Protein AF-A0A6J1VZH4-F1 (afdb_monomer_lite)

Structure (mmCIF, N/CA/C/O backbone):
data_AF-A0A6J1VZH4-F1
#
_entry.id   AF-A0A6J1VZH4-F1
#
loop_
_atom_site.group_PDB
_atom_site.id
_atom_site.type_symbol
_atom_site.label_atom_id
_atom_site.label_alt_id
_atom_site.label_comp_id
_atom_site.label_asym_id
_atom_site.label_entity_id
_atom_site.label_seq_id
_atom_site.pdbx_PDB_ins_code
_atom_site.Cartn_x
_atom_site.Cartn_y
_atom_site.Cartn_z
_atom_site.occupancy
_atom_site.B_iso_or_equiv
_atom_site.auth_seq_id
_atom_site.auth_comp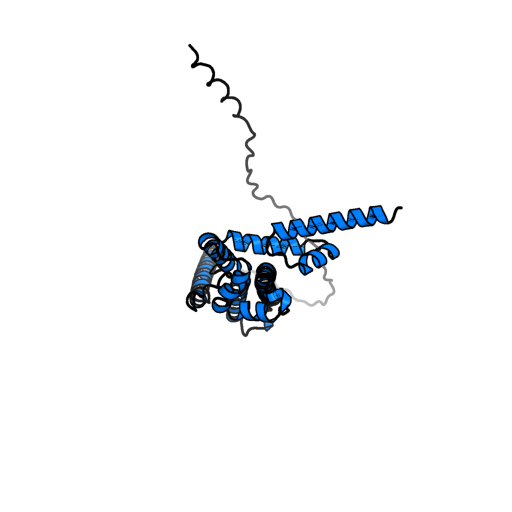_id
_atom_site.auth_asym_id
_atom_site.auth_atom_id
_atom_site.pdbx_PDB_model_num
ATOM 1 N N . MET A 1 1 ? 19.114 58.605 -20.875 1.00 49.22 1 MET A N 1
ATOM 2 C CA . MET A 1 1 ? 17.871 58.938 -20.136 1.00 49.22 1 MET A CA 1
ATOM 3 C C . MET A 1 1 ? 16.796 57.851 -20.282 1.00 49.22 1 MET A C 1
ATOM 5 O O . MET A 1 1 ? 15.852 58.060 -21.026 1.00 49.22 1 MET A O 1
ATOM 9 N N . ARG A 1 2 ? 16.890 56.701 -19.590 1.00 46.50 2 ARG A N 1
ATOM 10 C CA . ARG A 1 2 ? 15.768 55.730 -19.460 1.00 46.50 2 ARG A CA 1
ATOM 11 C C . ARG A 1 2 ? 15.840 54.922 -18.149 1.00 46.50 2 ARG A C 1
ATOM 13 O O . ARG A 1 2 ? 15.687 53.711 -18.142 1.00 46.50 2 ARG A O 1
ATOM 20 N N . LYS A 1 3 ? 16.070 55.601 -17.020 1.00 47.75 3 LYS A N 1
ATOM 21 C CA . LYS A 1 3 ? 15.868 55.050 -15.664 1.00 47.75 3 LYS A CA 1
ATOM 22 C C . LYS A 1 3 ? 14.833 55.902 -14.927 1.00 47.75 3 LYS A C 1
ATOM 24 O O . LYS A 1 3 ? 15.163 56.624 -14.001 1.00 47.75 3 LYS A O 1
ATOM 29 N N . ALA A 1 4 ? 13.592 55.896 -15.413 1.00 52.38 4 ALA A N 1
ATOM 30 C CA . ALA A 1 4 ? 12.495 56.652 -14.794 1.00 52.38 4 ALA A CA 1
ATOM 31 C C . ALA A 1 4 ? 11.102 56.049 -15.064 1.00 52.38 4 ALA A C 1
ATOM 33 O O . ALA A 1 4 ? 10.101 56.753 -14.993 1.00 52.38 4 ALA A O 1
ATOM 34 N N . LYS A 1 5 ? 11.015 54.748 -15.382 1.00 54.16 5 LYS A N 1
ATOM 35 C CA . LYS A 1 5 ? 9.734 54.090 -15.701 1.00 54.16 5 LYS A CA 1
ATOM 36 C C . LYS A 1 5 ? 9.470 52.813 -14.895 1.00 54.16 5 LYS A C 1
ATOM 38 O O . LYS A 1 5 ? 8.761 51.937 -15.355 1.00 54.16 5 LYS A O 1
ATOM 43 N N . LEU A 1 6 ? 10.030 52.728 -13.685 1.00 51.75 6 LEU A N 1
ATOM 44 C CA . LEU A 1 6 ? 9.841 51.588 -12.775 1.00 51.75 6 LEU A CA 1
ATOM 45 C C . LEU A 1 6 ? 9.565 52.029 -11.324 1.00 51.75 6 LEU A C 1
ATOM 47 O O . LEU A 1 6 ? 10.072 51.447 -10.370 1.00 51.75 6 LEU A O 1
ATOM 51 N N . ARG A 1 7 ? 8.817 53.127 -11.142 1.00 49.84 7 ARG A N 1
ATOM 52 C CA . ARG A 1 7 ? 8.497 53.660 -9.800 1.00 49.84 7 ARG A CA 1
ATOM 53 C C . ARG A 1 7 ? 7.072 54.200 -9.633 1.00 49.84 7 ARG A C 1
ATOM 55 O O . ARG A 1 7 ? 6.794 54.867 -8.637 1.00 49.84 7 ARG A O 1
ATOM 62 N N . LYS A 1 8 ? 6.170 53.918 -10.581 1.00 46.41 8 LYS A N 1
ATOM 63 C CA . LYS A 1 8 ? 4.766 54.364 -10.510 1.00 46.41 8 LYS A CA 1
ATOM 64 C C . LYS A 1 8 ? 3.725 53.243 -10.473 1.00 46.41 8 LYS A C 1
ATOM 66 O O . LYS A 1 8 ? 2.579 53.531 -10.185 1.00 46.41 8 LYS A O 1
ATOM 71 N N . GLU A 1 9 ? 4.137 51.988 -10.610 1.00 44.75 9 GLU A N 1
ATOM 72 C CA . GLU A 1 9 ? 3.253 50.816 -10.564 1.00 44.75 9 GLU A CA 1
ATOM 73 C C . GLU A 1 9 ? 3.607 49.939 -9.353 1.00 44.75 9 GLU A C 1
ATOM 75 O O . GLU A 1 9 ? 3.992 48.781 -9.446 1.00 44.75 9 GLU A O 1
ATOM 80 N N . LYS A 1 10 ? 3.637 50.568 -8.176 1.00 46.78 10 LYS A N 1
ATOM 81 C CA . LYS A 1 10 ? 3.827 49.878 -6.887 1.00 46.78 10 LYS A CA 1
ATOM 82 C C . LYS A 1 10 ? 3.097 50.606 -5.755 1.00 46.78 10 LYS A C 1
ATOM 84 O O . LYS A 1 10 ? 3.568 50.632 -4.619 1.00 46.78 10 LYS A O 1
ATOM 89 N N . ARG A 1 11 ? 1.992 51.285 -6.092 1.00 48.72 11 ARG A N 1
ATOM 90 C CA . ARG A 1 11 ? 1.228 52.126 -5.161 1.00 48.72 11 ARG A CA 1
ATOM 91 C C . ARG A 1 11 ? -0.289 51.910 -5.141 1.00 48.72 11 ARG A C 1
ATOM 93 O O . ARG A 1 11 ? -0.914 52.567 -4.326 1.00 48.72 11 ARG A O 1
ATOM 100 N N . ASP A 1 12 ? -0.819 50.926 -5.873 1.00 45.97 12 ASP A N 1
ATOM 101 C CA . ASP A 1 12 ? -2.269 50.642 -5.919 1.00 45.97 12 ASP A CA 1
ATOM 102 C C . ASP A 1 12 ? -2.671 49.243 -5.406 1.00 45.97 12 ASP A C 1
ATOM 104 O O . ASP A 1 12 ? -3.735 48.739 -5.735 1.00 45.97 12 ASP A O 1
ATOM 108 N N . LEU A 1 13 ? -1.863 48.604 -4.548 1.00 46.09 13 LEU A N 1
ATOM 109 C CA . LEU A 1 13 ? -2.293 47.404 -3.795 1.00 46.09 13 LEU A CA 1
ATOM 110 C C . LEU A 1 13 ? -2.362 47.635 -2.276 1.00 46.09 13 LEU A C 1
ATOM 112 O O . LEU A 1 13 ? -2.210 46.717 -1.475 1.00 46.09 13 LEU A O 1
ATOM 116 N N . ARG A 1 14 ? -2.610 48.880 -1.861 1.00 49.97 14 ARG A N 1
ATOM 117 C CA . ARG A 1 14 ? -2.995 49.207 -0.484 1.00 49.97 14 ARG A CA 1
ATOM 118 C C . ARG A 1 14 ? -4.468 49.598 -0.467 1.00 49.97 14 ARG A C 1
ATOM 120 O O . ARG A 1 14 ? -4.761 50.779 -0.558 1.00 49.97 14 ARG A O 1
ATOM 127 N N . GLN A 1 15 ? -5.346 48.597 -0.381 1.00 45.97 15 GLN A N 1
ATOM 128 C CA . GLN A 1 15 ? -6.651 48.627 0.307 1.00 45.97 15 GLN A CA 1
ATOM 129 C C . GLN A 1 15 ? -7.451 47.370 -0.071 1.00 45.97 15 GLN A C 1
ATOM 131 O O . GLN A 1 15 ? -8.163 47.335 -1.067 1.00 45.97 15 GLN A O 1
ATOM 136 N N . GLY A 1 16 ? -7.304 46.326 0.744 1.00 39.81 16 GLY A N 1
ATOM 137 C CA . GLY A 1 16 ? -8.271 45.234 0.873 1.00 39.81 16 GLY A CA 1
ATOM 138 C C . GLY A 1 16 ? -8.811 45.251 2.311 1.00 39.81 16 GLY A C 1
ATOM 139 O O . GLY A 1 16 ? -8.074 45.682 3.202 1.00 39.81 16 GLY A O 1
ATOM 140 N N . PRO A 1 17 ? -10.080 44.885 2.549 1.00 40.78 17 PRO A N 1
ATOM 141 C CA . PRO A 1 17 ? -10.780 45.198 3.794 1.00 40.78 17 PRO A CA 1
ATOM 142 C C . PRO A 1 17 ? -10.245 44.413 5.003 1.00 40.78 17 PRO A C 1
ATOM 144 O O . PRO A 1 17 ? -10.140 43.189 4.970 1.00 40.78 17 PRO A O 1
ATOM 147 N N . GLU A 1 18 ? -9.952 45.139 6.086 1.00 37.31 18 GLU A N 1
ATOM 148 C CA . GLU A 1 18 ? -9.760 44.597 7.436 1.00 37.31 18 GLU A CA 1
ATOM 149 C C . GLU A 1 18 ? -11.064 43.945 7.914 1.00 37.31 18 GLU A C 1
ATOM 151 O O . GLU A 1 18 ? -12.051 44.631 8.186 1.00 37.31 18 GLU A O 1
ATOM 156 N N . ILE A 1 19 ? -11.070 42.620 8.058 1.00 39.22 19 ILE A N 1
ATOM 157 C CA . ILE A 1 19 ? -12.114 41.921 8.810 1.00 39.22 19 ILE A CA 1
ATOM 158 C C . ILE A 1 19 ? -11.699 41.958 10.281 1.00 39.22 19 ILE A C 1
ATOM 160 O O . ILE A 1 19 ? -10.795 41.244 10.713 1.00 39.22 19 ILE A O 1
ATOM 164 N N . LYS A 1 20 ? -12.352 42.837 11.042 1.00 38.75 20 LYS A N 1
ATOM 165 C CA . LYS A 1 20 ? -12.256 42.895 12.501 1.00 38.75 20 LYS A CA 1
ATOM 166 C C . LYS A 1 20 ? -12.867 41.623 13.090 1.00 38.75 20 LYS A C 1
ATOM 168 O O . LYS A 1 20 ? -14.050 41.360 12.897 1.00 38.75 20 LYS A O 1
ATOM 173 N N . MET A 1 21 ? -12.070 40.854 13.827 1.00 34.59 21 MET A N 1
ATOM 174 C CA . MET A 1 21 ? -12.583 39.828 14.732 1.00 34.59 21 MET A CA 1
ATOM 175 C C . MET A 1 21 ? -13.191 40.515 15.959 1.00 34.59 21 MET A C 1
ATOM 177 O O . MET A 1 21 ? -12.482 40.898 16.887 1.00 34.59 21 MET A O 1
ATOM 181 N N . GLU A 1 22 ? -14.508 40.696 15.939 1.00 34.56 22 GLU A N 1
ATOM 182 C CA . GLU A 1 22 ? -15.301 41.033 17.120 1.00 34.56 22 GLU A CA 1
ATOM 183 C C . GLU A 1 22 ? -15.435 39.790 18.011 1.00 34.56 22 GLU A C 1
ATOM 185 O O . GLU A 1 22 ? -15.951 38.747 17.608 1.00 34.56 22 GLU A O 1
ATOM 190 N N . VAL A 1 23 ? -14.939 39.915 19.240 1.00 37.25 23 VAL A N 1
ATOM 191 C CA . VAL A 1 23 ? -15.098 38.938 20.316 1.00 37.25 23 VAL A CA 1
ATOM 192 C C . VAL A 1 23 ? -16.471 39.158 20.949 1.00 37.25 23 VAL A C 1
ATOM 194 O O . VAL A 1 23 ? -16.646 40.061 21.764 1.00 37.25 23 VAL A O 1
ATOM 197 N N . ALA A 1 24 ? -17.448 38.320 20.606 1.00 35.94 24 ALA A N 1
ATOM 198 C CA . ALA A 1 24 ? -18.745 38.313 21.276 1.00 35.94 24 ALA A CA 1
ATOM 199 C C . ALA A 1 24 ? -18.669 37.493 22.578 1.00 35.94 24 ALA A C 1
ATOM 201 O O . ALA A 1 24 ? -18.561 36.266 22.562 1.00 35.94 24 ALA A O 1
ATOM 202 N N . LYS A 1 25 ? -18.743 38.180 23.724 1.00 34.78 25 LYS A N 1
ATOM 203 C CA . LYS A 1 25 ? -18.949 37.582 25.051 1.00 34.78 25 LYS A CA 1
ATOM 204 C C . LYS A 1 25 ? -20.378 37.877 25.532 1.00 34.78 25 LYS A C 1
ATOM 206 O O . LYS A 1 25 ? -20.741 39.033 25.682 1.00 34.78 25 LYS A O 1
ATOM 211 N N . LYS A 1 26 ? -21.113 36.790 25.809 1.00 36.59 26 LYS A N 1
ATOM 212 C CA . LYS A 1 26 ? -22.281 36.596 26.700 1.00 36.59 26 LYS A CA 1
ATOM 213 C C . LYS A 1 26 ? -23.415 37.640 26.725 1.00 36.59 26 LYS A C 1
ATOM 215 O O . LYS A 1 26 ? -23.288 38.708 27.308 1.00 36.59 26 LYS A O 1
ATOM 220 N N . GLY A 1 27 ? -24.605 37.164 26.360 1.00 29.77 27 GLY A N 1
ATOM 221 C CA . GLY A 1 27 ? -25.887 37.600 26.919 1.00 29.77 27 GLY A CA 1
ATOM 222 C C . GLY A 1 27 ? -26.863 36.426 26.890 1.00 29.77 27 GLY A C 1
ATOM 223 O O . GLY A 1 27 ? -27.211 35.957 25.814 1.00 29.77 27 GLY A O 1
ATOM 224 N N . GLY A 1 28 ? -27.217 35.890 28.060 1.00 30.47 28 GLY A N 1
ATOM 225 C CA . GLY A 1 28 ? -28.193 34.809 28.176 1.00 30.47 28 GLY A CA 1
ATOM 226 C C . GLY A 1 28 ? -29.625 35.324 28.088 1.00 30.47 28 GLY A C 1
ATOM 227 O O . GLY A 1 28 ? -29.878 36.476 28.422 1.00 30.47 28 GLY A O 1
ATOM 228 N N . LEU A 1 29 ? -30.551 34.446 27.716 1.00 34.81 29 LEU A N 1
ATOM 229 C CA . LEU A 1 29 ? -31.931 34.471 28.184 1.00 34.81 29 LEU A CA 1
ATOM 230 C C . LEU A 1 29 ? -32.493 33.044 28.109 1.00 34.81 29 LEU A C 1
ATOM 232 O O . LEU A 1 29 ? -32.087 32.245 27.271 1.00 34.81 29 LEU A O 1
ATOM 236 N N . ARG A 1 30 ? -33.333 32.755 29.098 1.00 38.97 30 ARG A N 1
ATOM 237 C CA . ARG A 1 30 ? -33.939 31.479 29.488 1.00 38.97 30 ARG A CA 1
ATOM 238 C C . ARG A 1 30 ? -34.756 30.845 28.365 1.00 38.97 30 ARG A C 1
ATOM 240 O O . ARG A 1 30 ? -35.430 31.583 27.668 1.00 38.97 30 ARG A O 1
ATOM 247 N N . ASP A 1 31 ? -34.778 29.514 28.334 1.00 35.41 31 ASP A N 1
ATOM 248 C CA . ASP A 1 31 ? -35.986 28.725 28.073 1.00 35.41 31 ASP A CA 1
ATOM 249 C C . ASP A 1 31 ? -35.818 27.334 28.715 1.00 35.41 31 ASP A C 1
ATOM 251 O O . ASP A 1 31 ? -34.892 26.585 28.397 1.00 35.41 31 ASP A O 1
ATOM 255 N N . ASP A 1 32 ? -36.686 27.039 29.685 1.00 39.72 32 ASP A N 1
ATOM 256 C CA . ASP A 1 32 ? -36.843 25.736 30.339 1.00 39.72 32 ASP A CA 1
ATOM 257 C C . ASP A 1 32 ? -37.566 24.745 29.400 1.00 39.72 32 ASP A C 1
ATOM 259 O O . ASP A 1 32 ? -38.538 25.134 28.747 1.00 39.72 32 ASP A O 1
ATOM 263 N N . PRO A 1 33 ? -37.196 23.450 29.371 1.00 39.09 33 PRO A N 1
ATOM 264 C CA . PRO A 1 33 ? -38.053 22.384 28.860 1.00 39.09 33 PRO A CA 1
ATOM 265 C C . PRO A 1 33 ? -38.825 21.661 29.993 1.00 39.09 33 PRO A C 1
ATOM 267 O O . PRO A 1 33 ? -38.477 21.781 31.168 1.00 39.09 33 PRO A O 1
ATOM 270 N N . PRO A 1 34 ? -39.910 20.932 29.663 1.00 39.72 34 PRO A N 1
ATOM 271 C CA . PRO A 1 34 ? -41.066 20.785 30.543 1.00 39.72 34 PRO A CA 1
ATOM 272 C C . PRO A 1 34 ? -40.961 19.645 31.560 1.00 39.72 34 PRO A C 1
ATOM 274 O O . PRO A 1 34 ? -40.518 18.534 31.269 1.00 39.72 34 PRO A O 1
ATOM 277 N N . SER A 1 35 ? -41.500 19.931 32.743 1.00 31.89 35 SER A N 1
ATOM 278 C CA . SER A 1 35 ? -41.768 19.006 33.837 1.00 31.89 35 SER A CA 1
ATOM 279 C C . SER A 1 35 ? -42.891 18.024 33.481 1.00 31.89 35 SER A C 1
ATOM 281 O O . SER A 1 35 ? -44.020 18.428 33.205 1.00 31.89 35 SER A O 1
ATOM 283 N N . LEU A 1 36 ? -42.604 16.726 33.582 1.00 33.19 36 LEU A N 1
ATOM 284 C CA . LEU A 1 36 ? -43.598 15.673 33.773 1.00 33.19 36 LEU A CA 1
ATOM 285 C C . LEU A 1 36 ? -43.286 14.964 35.087 1.00 33.19 36 LEU A C 1
ATOM 287 O O . LEU A 1 36 ? -42.369 14.147 35.132 1.00 33.19 36 LEU A O 1
ATOM 291 N N . GLN A 1 37 ? -44.062 15.247 36.132 1.00 33.59 37 GLN A N 1
ATOM 292 C CA . GLN A 1 37 ? -44.560 14.215 37.040 1.00 33.59 37 GLN A CA 1
ATOM 293 C C . GLN A 1 37 ? -45.676 14.763 37.925 1.00 33.59 37 GLN A C 1
ATOM 295 O O . GLN A 1 37 ? -45.658 15.908 38.369 1.00 33.59 37 GLN A O 1
ATOM 300 N N . ALA A 1 38 ? -46.691 13.919 38.047 1.00 33.00 38 ALA A N 1
ATOM 301 C CA . ALA A 1 38 ? -48.014 14.201 38.547 1.00 33.00 38 ALA A CA 1
ATOM 302 C C . ALA A 1 38 ? -48.080 14.198 40.080 1.00 33.00 38 ALA A C 1
ATOM 304 O O . ALA A 1 38 ? -47.357 13.473 40.758 1.00 33.00 38 ALA A O 1
ATOM 305 N N . GLU A 1 39 ? -49.008 15.015 40.565 1.00 30.33 39 GLU A N 1
ATOM 306 C CA . GLU A 1 39 ? -49.609 15.021 41.898 1.00 30.33 39 GLU A CA 1
ATOM 307 C C . GLU A 1 39 ? -50.395 13.731 42.210 1.00 30.33 39 GLU A C 1
ATOM 309 O O . GLU A 1 39 ? -50.624 12.905 41.325 1.00 30.33 39 GLU A O 1
ATOM 314 N N . LEU A 1 40 ? -50.898 13.666 43.454 1.00 31.92 40 LEU A N 1
ATOM 315 C CA . LEU A 1 40 ? -51.636 12.594 44.151 1.00 31.92 40 LEU A CA 1
ATOM 316 C C . LEU A 1 40 ? -50.722 11.628 44.931 1.00 31.92 40 LEU A C 1
ATOM 318 O O . LEU A 1 40 ? -50.116 10.730 44.366 1.00 31.92 40 LEU A O 1
ATOM 322 N N . GLY A 1 41 ? -50.594 11.672 46.256 1.00 27.16 41 GLY A N 1
ATOM 323 C CA . GLY A 1 41 ? -51.268 12.447 47.292 1.00 27.16 41 GLY A CA 1
ATOM 324 C C . GLY A 1 41 ? -51.526 11.521 48.476 1.00 27.16 41 GLY A C 1
ATOM 325 O O . GLY A 1 41 ? -52.256 10.556 48.315 1.00 27.16 41 GLY A O 1
ATOM 326 N N . LEU A 1 42 ? -50.946 11.797 49.646 1.00 31.14 42 LEU A N 1
ATOM 327 C CA . LEU A 1 42 ? -51.349 11.228 50.937 1.00 31.14 42 LEU A CA 1
ATOM 328 C C . LEU A 1 42 ? -50.883 12.176 52.048 1.00 31.14 42 LEU A C 1
ATOM 330 O O . LEU A 1 42 ? -49.694 12.441 52.209 1.00 31.14 42 LEU A O 1
ATOM 334 N N . GLY A 1 43 ? -51.858 12.734 52.762 1.00 26.73 43 GLY A N 1
ATOM 335 C CA . GLY A 1 43 ? -51.653 13.691 53.839 1.00 26.73 43 GLY A CA 1
ATOM 336 C C . GLY A 1 43 ? -51.387 13.059 55.204 1.00 26.73 43 GLY A C 1
ATOM 337 O O . GLY A 1 43 ? -51.708 11.898 55.438 1.00 26.73 43 GLY A O 1
ATOM 338 N N . ALA A 1 44 ? -50.832 13.898 56.080 1.00 31.02 44 ALA A N 1
ATOM 339 C CA . ALA A 1 44 ? -50.844 13.921 57.553 1.00 31.02 44 ALA A CA 1
ATOM 340 C C . ALA A 1 44 ? -49.487 14.524 57.948 1.00 31.02 44 ALA A C 1
ATOM 342 O O . ALA A 1 44 ? -48.452 13.939 57.673 1.00 31.02 44 ALA A O 1
ATOM 343 N N . GLY A 1 45 ? -49.380 15.749 58.446 1.00 27.69 45 GLY A N 1
ATOM 344 C CA . GLY A 1 45 ? -49.992 16.256 59.665 1.00 27.69 45 GLY A CA 1
ATOM 345 C C . GLY A 1 45 ? -48.859 16.822 60.536 1.00 27.69 45 GLY A C 1
ATOM 346 O O . GLY A 1 45 ? -47.747 16.304 60.509 1.00 27.69 45 GLY A O 1
ATOM 347 N N . SER A 1 46 ? -49.171 17.869 61.300 1.00 33.41 46 SER A N 1
ATOM 348 C CA . SER A 1 46 ? -48.357 18.479 62.368 1.00 33.41 46 SER A CA 1
ATOM 349 C C . SER A 1 46 ? -47.301 19.527 61.981 1.00 33.41 46 SER A C 1
ATOM 351 O O . SER A 1 46 ? -46.160 19.245 61.636 1.00 33.41 46 SER A O 1
ATOM 353 N N . GLN A 1 47 ? -47.700 20.781 62.205 1.00 34.66 47 GLN A N 1
ATOM 354 C CA . GLN A 1 47 ? -46.850 21.837 62.768 1.00 34.66 47 GLN A CA 1
ATOM 355 C C . GLN A 1 47 ? -46.380 21.436 64.195 1.00 34.66 47 GLN A C 1
ATOM 357 O O . GLN A 1 47 ? -47.077 20.644 64.834 1.00 34.66 47 GLN A O 1
ATOM 362 N N . PRO A 1 48 ? -45.249 21.955 64.729 1.00 36.03 48 PRO A N 1
ATOM 363 C CA . PRO A 1 48 ? -45.203 23.355 65.156 1.00 36.03 48 PRO A CA 1
ATOM 364 C C . PRO A 1 48 ? -43.894 24.118 64.892 1.00 36.03 48 PRO A C 1
ATOM 366 O O . PRO A 1 48 ? -42.806 23.577 64.726 1.00 36.03 48 PRO A O 1
ATOM 369 N N . SER A 1 49 ? -44.086 25.435 64.890 1.00 35.78 49 SER A N 1
ATOM 370 C CA . SER A 1 49 ? -43.112 26.522 64.982 1.00 35.78 49 SER A CA 1
ATOM 371 C C . SER A 1 49 ? -42.048 26.321 66.067 1.00 35.78 49 SER A C 1
ATOM 373 O O . SER A 1 49 ? -42.386 25.903 67.170 1.00 35.78 49 SER A O 1
ATOM 375 N N . LEU A 1 50 ? -40.809 26.738 65.778 1.00 30.73 50 LEU A N 1
ATOM 376 C CA . LEU A 1 50 ? -39.845 27.287 66.741 1.00 30.73 50 LEU A CA 1
ATOM 377 C C . LEU A 1 50 ? -38.770 28.071 65.969 1.00 30.73 50 LEU A C 1
ATOM 379 O O . LEU A 1 50 ? -37.900 27.492 65.326 1.00 30.73 50 LEU A O 1
ATOM 383 N N . ALA A 1 51 ? -38.825 29.400 66.045 1.00 37.53 51 ALA A N 1
ATOM 384 C CA . ALA A 1 51 ? -37.633 30.230 65.900 1.00 37.53 51 ALA A CA 1
ATOM 385 C C . ALA A 1 51 ? -36.985 30.378 67.285 1.00 37.53 51 ALA A C 1
ATOM 387 O O . ALA A 1 51 ? -37.700 30.541 68.278 1.00 37.53 51 ALA A O 1
ATOM 388 N N . PRO A 1 52 ? -35.648 30.387 67.361 1.00 35.84 52 PRO A N 1
ATOM 389 C CA . PRO A 1 52 ? -35.002 31.494 68.055 1.00 35.84 52 PRO A CA 1
ATOM 390 C C . PRO A 1 52 ? -33.807 32.071 67.289 1.00 35.84 52 PRO A C 1
ATOM 392 O O . PRO A 1 52 ? -33.153 31.431 66.472 1.00 35.84 52 PRO A O 1
ATOM 395 N N . GLN A 1 53 ? -33.579 33.344 67.582 1.00 34.12 53 GLN A N 1
ATOM 396 C CA . GLN A 1 53 ? -32.613 34.245 66.980 1.00 34.12 53 GLN A CA 1
ATOM 397 C C . GLN A 1 53 ? -31.142 33.919 67.297 1.00 34.12 53 GLN A C 1
ATOM 399 O O . GLN A 1 53 ? -30.830 33.358 68.340 1.00 34.12 53 GLN A O 1
ATOM 404 N N . ALA A 1 54 ? -30.285 34.471 66.429 1.00 36.12 54 ALA A N 1
ATOM 405 C CA . ALA A 1 54 ? -28.981 35.092 66.693 1.00 36.12 54 ALA A CA 1
ATOM 406 C C . ALA A 1 54 ? -27.843 34.251 67.309 1.00 36.12 54 ALA A C 1
ATOM 408 O O . ALA A 1 54 ? -27.817 33.941 68.495 1.00 36.12 54 ALA A O 1
ATOM 409 N N . GLY A 1 55 ? -26.792 34.071 66.507 1.00 28.03 55 GLY A N 1
ATOM 410 C CA . GLY A 1 55 ? -25.439 33.745 66.950 1.00 28.03 55 GLY A CA 1
ATOM 411 C C . GLY A 1 55 ? -24.495 33.822 65.756 1.00 28.03 55 GLY A C 1
ATOM 412 O O . GLY A 1 55 ? -24.639 33.053 64.813 1.00 28.03 55 GLY A O 1
ATOM 413 N N . GLY A 1 56 ? -23.606 34.816 65.742 1.00 36.72 56 GLY A N 1
ATOM 414 C CA . GLY A 1 56 ? -22.662 35.024 64.649 1.00 36.72 56 GLY A CA 1
ATOM 415 C C . GLY A 1 56 ? -21.556 33.971 64.585 1.00 36.72 56 GLY A C 1
ATOM 416 O O . GLY A 1 56 ? -21.432 33.126 65.465 1.00 36.72 56 GLY A O 1
ATOM 417 N N . ILE A 1 57 ? -20.738 34.101 63.542 1.00 32.59 57 ILE A N 1
ATOM 418 C CA . ILE A 1 57 ? -19.265 34.038 63.486 1.00 32.59 57 ILE A CA 1
ATOM 419 C C . ILE A 1 57 ? -18.898 33.595 62.066 1.00 32.59 57 ILE A C 1
ATOM 421 O O . ILE A 1 57 ? -19.504 32.695 61.490 1.00 32.59 57 ILE A O 1
ATOM 425 N N . GLY A 1 58 ? -17.953 34.327 61.480 1.00 39.25 58 GLY A N 1
ATOM 426 C CA . GLY A 1 58 ? -17.559 34.220 60.088 1.00 39.25 58 GLY A CA 1
ATOM 427 C C . GLY A 1 58 ? -17.099 32.830 59.662 1.00 39.25 58 GLY A C 1
ATOM 428 O O . GLY A 1 58 ? -16.481 32.077 60.406 1.00 39.25 58 GLY A O 1
ATOM 429 N N . GLY A 1 59 ? -17.361 32.564 58.393 1.00 29.83 59 GLY A N 1
ATOM 430 C CA . GLY A 1 59 ? -16.799 31.474 57.622 1.00 29.83 59 GLY A CA 1
ATOM 431 C C . GLY A 1 59 ? -17.013 31.825 56.164 1.00 29.83 59 GLY A C 1
ATOM 432 O O . GLY A 1 59 ? -17.949 31.342 55.536 1.00 29.83 59 GLY A O 1
ATOM 433 N N . PHE A 1 60 ? -16.208 32.761 55.658 1.00 33.69 60 PHE A N 1
ATOM 434 C CA . PHE A 1 60 ? -16.060 32.970 54.225 1.00 33.69 60 PHE A CA 1
ATOM 435 C C . PHE A 1 60 ? -15.525 31.649 53.668 1.00 33.69 60 PHE A C 1
ATOM 437 O O . PHE A 1 60 ? -14.350 31.333 53.837 1.00 33.69 60 PHE A O 1
ATOM 444 N N . LEU A 1 61 ? -16.420 30.826 53.118 1.00 41.34 61 LEU A N 1
ATOM 445 C CA . LEU A 1 61 ? -16.050 29.651 52.342 1.00 41.34 61 LEU A CA 1
ATOM 446 C C . LEU A 1 61 ? -15.431 30.170 51.048 1.00 41.34 61 LEU A C 1
ATOM 448 O O . LEU A 1 61 ? -16.102 30.383 50.040 1.00 41.34 61 LEU A O 1
ATOM 452 N N . GLU A 1 62 ? -14.137 30.444 51.137 1.00 42.53 62 GLU A N 1
ATOM 453 C CA . GLU A 1 62 ? -13.254 30.627 50.006 1.00 42.53 62 GLU A CA 1
ATOM 454 C C . GLU A 1 62 ? -13.218 29.284 49.269 1.00 42.53 62 GLU A C 1
ATOM 456 O O . GLU A 1 62 ? -12.553 28.331 49.672 1.00 42.53 62 GLU A O 1
ATOM 461 N N . MET A 1 63 ? -14.051 29.172 48.234 1.00 40.53 63 MET A N 1
ATOM 462 C CA . MET A 1 63 ? -14.000 28.055 47.299 1.00 40.53 63 MET A CA 1
ATOM 463 C C . MET A 1 63 ? -12.623 28.064 46.628 1.00 40.53 63 MET A C 1
ATOM 465 O O . MET A 1 63 ? -12.263 29.098 46.054 1.00 40.53 63 MET A O 1
ATOM 469 N N . PRO A 1 64 ? -11.858 26.956 46.649 1.00 44.09 64 PRO A N 1
ATOM 470 C CA . PRO A 1 64 ? -10.594 26.898 45.941 1.00 44.09 64 PRO A CA 1
ATOM 471 C C . PRO A 1 64 ? -10.829 27.182 44.459 1.00 44.09 64 PRO A C 1
ATOM 473 O O . PRO A 1 64 ? -11.554 26.476 43.756 1.00 44.09 64 PRO A O 1
ATOM 476 N N . HIS A 1 65 ? -10.224 28.275 44.011 1.00 43.75 65 HIS A N 1
ATOM 477 C CA . HIS A 1 65 ? -10.063 28.643 42.619 1.00 43.75 65 HIS A CA 1
ATOM 478 C C . HIS A 1 65 ? -9.518 27.452 41.822 1.00 43.75 65 HIS A C 1
ATOM 480 O O . HIS A 1 65 ? -8.409 27.021 42.103 1.00 43.75 65 HIS A O 1
ATOM 486 N N . HIS A 1 66 ? -10.295 26.964 40.844 1.00 45.38 66 HIS A N 1
ATOM 487 C CA . HIS A 1 66 ? -9.965 26.502 39.475 1.00 45.38 66 HIS A CA 1
ATOM 488 C C . HIS A 1 66 ? -8.551 25.980 39.100 1.00 45.38 66 HIS A C 1
ATOM 490 O O . HIS A 1 66 ? -8.212 25.934 37.918 1.00 45.38 66 HIS A O 1
ATOM 496 N N . GLN A 1 67 ? -7.717 25.560 40.043 1.00 44.75 67 GLN A N 1
ATOM 497 C CA . GLN A 1 67 ? -6.316 25.208 39.806 1.00 44.75 67 GLN A CA 1
ATOM 498 C C . GLN A 1 67 ? -6.091 23.689 39.741 1.00 44.75 67 GLN A C 1
ATOM 500 O O . GLN A 1 67 ? -5.066 23.247 39.225 1.00 44.75 67 GLN A O 1
ATOM 505 N N . GLU A 1 68 ? -7.066 22.890 40.185 1.00 49.75 68 GLU A N 1
ATOM 506 C CA . GLU A 1 68 ? -6.998 21.422 40.157 1.00 49.75 68 GLU A CA 1
ATOM 507 C C . GLU A 1 68 ? -7.238 20.837 38.753 1.00 49.75 68 GLU A C 1
ATOM 509 O O . GLU A 1 68 ? -6.577 19.875 38.373 1.00 49.75 68 GLU A O 1
ATOM 514 N N . ASP A 1 69 ? -8.078 21.460 37.918 1.00 50.38 69 ASP A N 1
ATOM 515 C CA . ASP A 1 69 ? -8.335 20.961 36.554 1.00 50.38 69 ASP A CA 1
ATOM 516 C C . ASP A 1 69 ? -7.121 21.120 35.627 1.00 50.38 69 ASP A C 1
ATOM 518 O O . ASP A 1 69 ? -6.837 20.249 34.805 1.00 50.38 69 ASP A O 1
ATOM 522 N N . GLN A 1 70 ? -6.360 22.213 35.765 1.00 51.12 70 GLN A N 1
ATOM 523 C CA . GLN A 1 70 ? -5.147 22.411 34.965 1.00 51.12 70 GLN A CA 1
ATOM 524 C C . GLN A 1 70 ? -4.004 21.512 35.434 1.00 51.12 70 GLN A C 1
ATOM 526 O O . GLN A 1 70 ? -3.222 21.054 34.604 1.00 51.12 70 GLN A O 1
ATOM 531 N N . SER A 1 71 ? -3.890 21.240 36.739 1.00 57.59 71 SER A N 1
ATOM 532 C CA . SER A 1 71 ? -2.842 20.359 37.259 1.00 57.59 71 SER A CA 1
ATOM 533 C C . SER A 1 71 ? -3.098 18.902 36.880 1.00 57.59 71 SER A C 1
ATOM 535 O O . SER A 1 71 ? -2.163 18.237 36.444 1.00 57.59 71 SER A O 1
ATOM 537 N N . LEU A 1 72 ? -4.350 18.433 36.936 1.00 58.28 72 LEU A N 1
ATOM 538 C CA . LEU A 1 72 ? -4.739 17.101 36.469 1.00 58.28 72 LEU A CA 1
ATOM 539 C C . LEU A 1 72 ? -4.596 16.956 34.954 1.00 58.28 72 LEU A C 1
ATOM 541 O O . LEU A 1 72 ? -4.112 15.926 34.496 1.00 58.28 72 LEU A O 1
ATOM 545 N N . HIS A 1 73 ? -4.949 17.983 34.175 1.00 59.06 73 HIS A N 1
ATOM 546 C CA . HIS A 1 73 ? -4.767 17.960 32.724 1.00 59.06 73 HIS A CA 1
ATOM 547 C C . HIS A 1 73 ? -3.286 17.960 32.327 1.00 59.06 73 HIS A C 1
ATOM 549 O O . HIS A 1 73 ? -2.883 17.147 31.505 1.00 59.06 73 HIS A O 1
ATOM 555 N N . ASN A 1 74 ? -2.454 18.801 32.951 1.00 64.44 74 ASN A N 1
ATOM 556 C CA . ASN A 1 74 ? -1.012 18.830 32.685 1.00 64.44 74 ASN A CA 1
ATOM 557 C C . ASN A 1 74 ? -0.310 17.557 33.178 1.00 64.44 74 ASN A C 1
ATOM 559 O O . ASN A 1 74 ? 0.644 17.102 32.548 1.00 64.44 74 ASN A O 1
ATOM 563 N N . LEU A 1 75 ? -0.777 16.968 34.283 1.00 71.50 75 LEU A N 1
ATOM 564 C CA . LEU A 1 75 ? -0.281 15.692 34.793 1.00 71.50 75 LEU A CA 1
ATOM 565 C C . LEU A 1 75 ? -0.674 14.54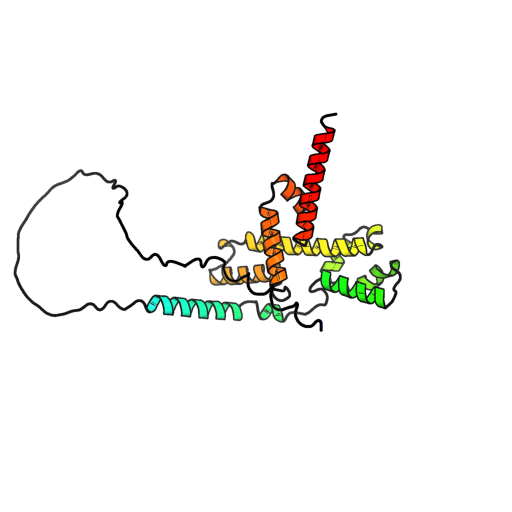1 33.867 1.00 71.50 75 LEU A C 1
ATOM 567 O O . LEU A 1 75 ? 0.175 13.718 33.549 1.00 71.50 75 LEU A O 1
ATOM 571 N N . TRP A 1 76 ? -1.923 14.512 33.399 1.00 62.31 76 TRP A N 1
ATOM 572 C CA . TRP A 1 76 ? -2.389 13.537 32.419 1.00 62.31 76 TRP A CA 1
ATOM 573 C C . TRP A 1 76 ? -1.655 13.688 31.088 1.00 62.31 76 TRP A C 1
ATOM 575 O O . TRP A 1 76 ? -1.195 12.691 30.554 1.00 62.31 76 TRP A O 1
ATOM 585 N N . GLU A 1 77 ? -1.463 14.910 30.589 1.00 62.31 77 GLU A N 1
ATOM 586 C CA . GLU A 1 77 ? -0.712 15.167 29.358 1.00 62.31 77 GLU A CA 1
ATOM 587 C C . GLU A 1 77 ? 0.749 14.730 29.521 1.00 62.31 77 GLU A C 1
ATOM 589 O O . GLU A 1 77 ? 1.291 14.051 28.659 1.00 62.31 77 GLU A O 1
ATOM 594 N N . THR A 1 78 ? 1.382 15.023 30.660 1.00 73.50 78 THR A N 1
ATOM 595 C CA . THR A 1 78 ? 2.759 14.582 30.935 1.00 73.50 78 THR A CA 1
ATOM 596 C C . THR A 1 78 ? 2.849 13.058 31.024 1.00 73.50 78 THR A C 1
ATOM 598 O O . THR A 1 78 ? 3.712 12.474 30.378 1.00 73.50 78 THR A O 1
ATOM 601 N N . GLN A 1 79 ? 1.931 12.406 31.743 1.00 66.06 79 GLN A N 1
ATOM 602 C CA . GLN A 1 79 ? 1.868 10.945 31.843 1.00 66.06 79 GLN A CA 1
ATOM 603 C C . GLN A 1 79 ? 1.537 10.287 30.503 1.00 66.06 79 GLN A C 1
ATOM 605 O O . GLN A 1 79 ? 2.054 9.219 30.208 1.00 66.06 79 GLN A O 1
ATOM 610 N N . PHE A 1 80 ? 0.702 10.912 29.677 1.00 63.66 80 PHE A N 1
ATOM 611 C CA . PHE A 1 80 ? 0.360 10.431 28.344 1.00 63.66 80 PHE A CA 1
ATOM 612 C C . PHE A 1 80 ? 1.546 10.564 27.384 1.00 63.66 80 PHE A C 1
ATOM 614 O O . PHE A 1 80 ? 1.822 9.646 26.619 1.00 63.66 80 PHE A O 1
ATOM 621 N N . GLN A 1 81 ? 2.294 11.666 27.456 1.00 63.41 81 GLN A N 1
ATOM 622 C CA . GLN A 1 81 ? 3.518 11.873 26.680 1.00 63.41 81 GLN A CA 1
ATOM 623 C C . GLN A 1 81 ? 4.659 10.955 27.138 1.00 63.41 81 GLN A C 1
ATOM 625 O O . GLN A 1 81 ? 5.427 10.477 26.309 1.00 63.41 81 GLN A O 1
ATOM 630 N N . GLU A 1 82 ? 4.792 10.707 28.440 1.00 66.62 82 GLU A N 1
ATOM 631 C CA . GLU A 1 82 ? 5.752 9.749 28.999 1.00 66.62 82 GLU A CA 1
ATOM 632 C C . GLU A 1 82 ? 5.370 8.316 28.622 1.00 66.62 82 GLU A C 1
ATOM 634 O O . GLU A 1 82 ? 6.204 7.576 28.117 1.00 66.62 82 GLU A O 1
ATOM 639 N N . PHE A 1 83 ? 4.082 7.977 28.708 1.00 61.62 83 PHE A N 1
ATOM 640 C CA . PHE A 1 83 ? 3.540 6.727 28.191 1.00 61.62 83 PHE A CA 1
ATOM 641 C C . PHE A 1 83 ? 3.854 6.556 26.700 1.00 61.62 83 PHE A C 1
ATOM 643 O O . PHE A 1 83 ? 4.412 5.534 26.332 1.00 61.62 83 PHE A O 1
ATOM 650 N N . LEU A 1 84 ? 3.599 7.561 25.850 1.00 62.09 84 LEU A N 1
ATOM 651 C CA . LEU A 1 84 ? 3.927 7.525 24.415 1.00 62.09 84 LEU A CA 1
ATOM 652 C C . LEU A 1 84 ? 5.419 7.294 24.132 1.00 62.09 84 LEU A C 1
ATOM 654 O O . LEU A 1 84 ? 5.746 6.709 23.101 1.00 62.09 84 LEU A O 1
ATOM 658 N N . LYS A 1 85 ? 6.308 7.755 25.018 1.00 61.97 85 LYS A N 1
ATOM 659 C CA . LYS A 1 85 ? 7.755 7.519 24.922 1.00 61.97 85 LYS A CA 1
ATOM 660 C C . LYS A 1 85 ? 8.129 6.105 25.375 1.00 61.97 85 LYS A C 1
ATOM 662 O O . LYS A 1 85 ? 8.915 5.453 24.698 1.00 61.97 85 LYS A O 1
ATOM 667 N N . ASP A 1 86 ? 7.515 5.611 26.449 1.00 55.78 86 ASP A N 1
ATOM 668 C CA . ASP A 1 86 ? 7.792 4.293 27.038 1.00 55.78 86 ASP A CA 1
ATOM 669 C C . ASP A 1 86 ? 7.135 3.118 26.285 1.00 55.78 86 ASP A C 1
ATOM 671 O O . ASP A 1 86 ? 7.613 1.978 26.344 1.00 55.78 86 ASP A O 1
ATOM 675 N N . THR A 1 87 ? 6.041 3.350 25.557 1.00 51.88 87 THR A N 1
ATOM 676 C CA . THR A 1 87 ? 5.340 2.308 24.797 1.00 51.88 87 THR A CA 1
ATOM 677 C C . THR A 1 87 ? 5.742 2.293 23.333 1.00 51.88 87 THR A C 1
ATOM 679 O O . THR A 1 87 ? 5.406 3.209 22.592 1.00 51.88 87 THR A O 1
ATOM 682 N N . VAL A 1 88 ? 6.345 1.173 22.916 1.00 52.41 88 VAL A N 1
ATOM 683 C CA . VAL A 1 88 ? 6.429 0.633 21.541 1.00 52.41 88 VAL A CA 1
ATOM 684 C C . VAL A 1 88 ? 7.192 1.484 20.514 1.00 52.41 88 VAL A C 1
ATOM 686 O O . VAL A 1 88 ? 7.975 0.913 19.765 1.00 52.41 88 VAL A O 1
ATOM 689 N N . PHE A 1 89 ? 7.063 2.810 20.510 1.00 53.91 89 PHE A N 1
ATOM 690 C CA . PHE A 1 89 ? 7.670 3.725 19.541 1.00 53.91 89 PHE A CA 1
ATOM 691 C C . PHE A 1 89 ? 9.205 3.670 19.542 1.00 53.91 89 PHE A C 1
ATOM 693 O O . PHE A 1 89 ? 9.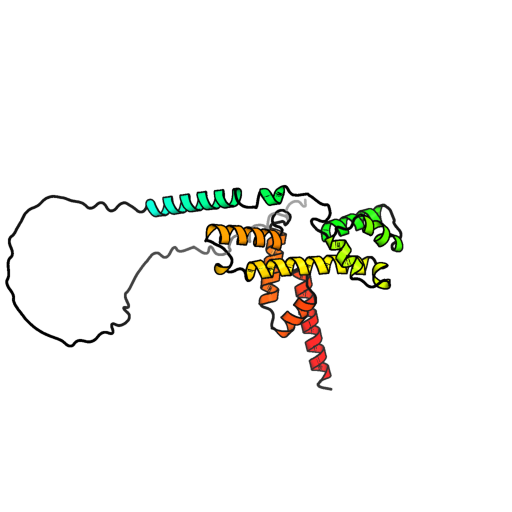824 3.727 18.485 1.00 53.91 89 PHE A O 1
ATOM 700 N N . GLU A 1 90 ? 9.825 3.496 20.715 1.00 49.69 90 GLU A N 1
ATOM 701 C CA . GLU A 1 90 ? 11.277 3.296 20.834 1.00 49.69 90 GLU A CA 1
ATOM 702 C C . GLU A 1 90 ? 11.705 1.832 20.639 1.00 49.69 90 GLU A C 1
ATOM 704 O O . GLU A 1 90 ? 12.770 1.574 20.083 1.00 49.69 90 GLU A O 1
ATOM 709 N N . LYS A 1 91 ? 10.883 0.851 21.041 1.00 52.44 91 LYS A N 1
ATOM 710 C CA . LYS A 1 91 ? 11.227 -0.580 20.902 1.00 52.44 91 LYS A CA 1
ATOM 711 C C . LYS A 1 91 ? 11.106 -1.088 19.465 1.00 52.44 91 LYS A C 1
ATOM 713 O O . LYS A 1 91 ? 11.930 -1.889 19.044 1.00 52.44 91 LYS A O 1
ATOM 718 N N . GLN A 1 92 ? 10.133 -0.597 18.698 1.00 51.50 92 GLN A N 1
ATOM 719 C CA . GLN A 1 92 ? 9.975 -0.919 17.276 1.00 51.50 92 GLN A CA 1
ATOM 720 C C . GLN A 1 92 ? 11.071 -0.265 16.409 1.00 51.50 92 GLN A C 1
ATOM 722 O O . GLN A 1 92 ? 11.284 -0.683 15.274 1.00 51.50 92 GLN A O 1
ATOM 727 N N . LEU A 1 93 ? 11.777 0.738 16.951 1.00 51.22 93 LEU A N 1
ATOM 728 C CA . LEU A 1 93 ? 12.860 1.471 16.292 1.00 51.22 93 LEU A CA 1
ATOM 729 C C . LEU A 1 93 ? 14.148 0.640 16.140 1.00 51.22 93 LEU A C 1
ATOM 731 O O . LEU A 1 93 ? 15.002 0.989 15.325 1.00 51.22 93 LEU A O 1
ATOM 735 N N . LEU A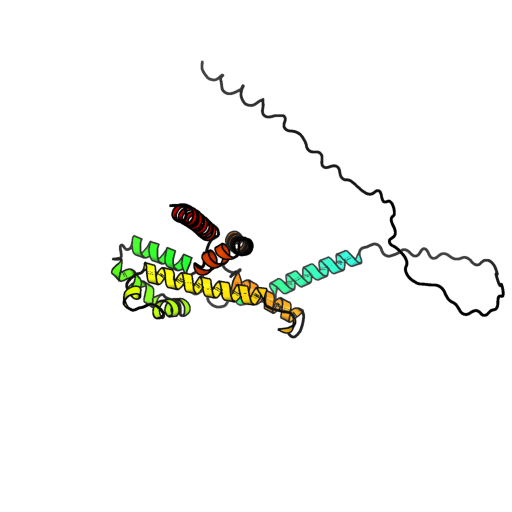 1 94 ? 14.315 -0.415 16.949 1.00 45.25 94 LEU A N 1
ATOM 736 C CA . LEU A 1 94 ? 15.594 -1.114 17.103 1.00 45.25 94 LEU A CA 1
ATOM 737 C C . LEU A 1 94 ? 15.667 -2.490 16.421 1.00 45.25 94 LEU A C 1
ATOM 739 O O . LEU A 1 94 ? 16.771 -3.003 16.251 1.00 45.25 94 LEU A O 1
ATOM 743 N N . ASP A 1 95 ? 14.538 -3.063 15.999 1.00 46.00 95 ASP A N 1
ATOM 744 C CA . ASP A 1 95 ? 14.516 -4.386 15.366 1.00 46.00 95 ASP A CA 1
ATOM 745 C C . ASP A 1 95 ? 14.679 -4.270 13.838 1.00 46.00 95 ASP A C 1
ATOM 747 O O . ASP A 1 95 ? 13.727 -4.087 13.079 1.00 46.00 95 ASP A O 1
ATOM 751 N N . ASP A 1 96 ? 15.946 -4.373 13.431 1.00 44.84 96 ASP A N 1
ATOM 752 C CA . ASP A 1 96 ? 16.479 -4.682 12.102 1.00 44.84 96 ASP A CA 1
ATOM 753 C C . ASP A 1 96 ? 16.006 -3.820 10.922 1.00 44.84 96 ASP A C 1
ATOM 755 O O . ASP A 1 96 ? 15.042 -4.116 10.204 1.00 44.84 96 ASP A O 1
ATOM 759 N N . LEU A 1 97 ? 16.824 -2.801 10.627 1.00 46.44 97 LEU A N 1
ATOM 760 C CA . LEU A 1 97 ? 16.761 -2.047 9.381 1.00 46.44 97 LEU A CA 1
ATOM 761 C C . LEU A 1 97 ? 17.116 -2.935 8.175 1.00 46.44 97 LEU A C 1
ATOM 763 O O . LEU A 1 97 ? 18.259 -2.980 7.718 1.00 46.44 97 LEU A O 1
ATOM 767 N N . THR A 1 98 ? 16.140 -3.669 7.646 1.00 56.38 98 THR A N 1
ATOM 768 C CA . THR A 1 98 ? 16.309 -4.464 6.421 1.00 56.38 98 THR A CA 1
ATOM 769 C C . THR A 1 98 ? 16.055 -3.592 5.190 1.00 56.38 98 THR A C 1
ATOM 771 O O . THR A 1 98 ? 15.052 -2.906 5.160 1.00 56.38 98 THR A O 1
ATOM 774 N N . PRO A 1 99 ? 16.851 -3.632 4.105 1.00 59.00 99 PRO A N 1
ATOM 775 C CA . PRO A 1 99 ? 16.671 -2.762 2.924 1.00 59.00 99 PRO A CA 1
ATOM 776 C C . PRO A 1 99 ? 15.270 -2.732 2.264 1.00 59.00 99 PRO A C 1
ATOM 778 O O . PRO A 1 99 ? 15.008 -1.867 1.433 1.00 59.00 99 PRO A O 1
ATOM 781 N N . TRP A 1 100 ? 14.371 -3.651 2.630 1.00 66.88 100 TRP A N 1
ATOM 782 C CA . TRP A 1 100 ? 12.973 -3.755 2.192 1.00 66.88 100 TRP A CA 1
ATOM 783 C C . TRP A 1 100 ? 11.961 -3.026 3.078 1.00 66.88 100 TRP A C 1
ATOM 785 O O . TRP A 1 100 ? 10.763 -3.298 3.007 1.00 66.88 100 TRP A O 1
ATOM 795 N N . GLU A 1 101 ? 12.420 -2.094 3.906 1.00 69.75 101 GLU A N 1
ATOM 796 C CA . GLU A 1 101 ? 11.554 -1.296 4.774 1.00 69.75 101 GLU A CA 1
ATOM 797 C C . GLU A 1 101 ? 10.467 -0.519 4.032 1.00 69.75 101 GLU A C 1
ATOM 799 O O . GLU A 1 101 ? 9.369 -0.336 4.558 1.00 69.75 101 GLU A O 1
ATOM 804 N N . ASP A 1 102 ? 10.798 -0.084 2.817 1.00 78.00 102 ASP A N 1
ATOM 805 C CA . ASP A 1 102 ? 9.896 0.475 1.823 1.00 78.00 102 ASP A CA 1
ATOM 806 C C . ASP A 1 102 ? 10.205 -0.200 0.473 1.00 78.00 102 ASP A C 1
ATOM 808 O O . ASP A 1 102 ? 11.156 0.191 -0.220 1.00 78.00 102 ASP A O 1
ATOM 812 N N . PRO A 1 103 ? 9.410 -1.212 0.074 1.00 85.38 103 PRO A N 1
ATOM 813 C CA . PRO A 1 103 ? 9.577 -1.899 -1.202 1.00 85.38 103 PRO A CA 1
ATOM 814 C C . PRO A 1 103 ? 9.626 -0.935 -2.393 1.00 85.38 103 PRO A C 1
ATOM 816 O O . PRO A 1 103 ? 10.364 -1.167 -3.349 1.00 85.38 103 PRO A O 1
ATOM 819 N N . ARG A 1 104 ? 8.888 0.182 -2.339 1.00 85.88 104 ARG A N 1
ATOM 820 C CA . ARG A 1 104 ? 8.838 1.171 -3.420 1.00 85.88 104 ARG A CA 1
ATOM 821 C C . ARG A 1 104 ? 10.150 1.937 -3.525 1.00 85.88 104 ARG A C 1
ATOM 823 O O . ARG A 1 104 ? 10.682 2.068 -4.630 1.00 85.88 104 ARG A O 1
ATOM 830 N N . ALA A 1 105 ? 10.687 2.417 -2.404 1.00 86.88 105 ALA A N 1
ATOM 831 C CA . ALA A 1 105 ? 11.976 3.106 -2.374 1.00 86.88 105 ALA A CA 1
ATOM 832 C C . ALA A 1 105 ? 13.135 2.176 -2.759 1.00 86.88 105 ALA A C 1
ATOM 834 O O . ALA A 1 105 ? 14.029 2.584 -3.513 1.00 86.88 105 ALA A O 1
ATOM 835 N N . PHE A 1 106 ? 13.098 0.920 -2.305 1.00 90.56 106 PHE A N 1
ATOM 836 C CA . PHE A 1 106 ? 14.078 -0.091 -2.686 1.00 90.56 106 PHE A CA 1
ATOM 837 C C . PHE A 1 106 ? 14.056 -0.344 -4.196 1.00 90.56 106 PHE A C 1
ATOM 839 O O . PHE A 1 106 ? 15.082 -0.192 -4.858 1.00 90.56 106 PHE A O 1
ATOM 846 N N . LEU A 1 107 ? 12.882 -0.645 -4.767 1.00 92.69 107 LEU A N 1
ATOM 847 C CA . LEU A 1 107 ? 12.719 -0.893 -6.202 1.00 92.69 107 LEU A CA 1
ATOM 848 C C . LEU A 1 107 ? 13.139 0.326 -7.038 1.00 92.69 107 LEU A C 1
ATOM 850 O O . LEU A 1 107 ? 13.830 0.177 -8.042 1.00 92.69 107 LEU A O 1
ATOM 854 N N . ALA A 1 108 ? 12.811 1.544 -6.599 1.00 92.56 108 ALA A N 1
ATOM 855 C CA . ALA A 1 108 ? 13.262 2.767 -7.263 1.00 92.56 108 ALA A CA 1
ATOM 856 C C . ALA A 1 108 ? 14.794 2.934 -7.221 1.00 92.56 108 ALA A C 1
ATOM 858 O O . ALA A 1 108 ? 15.399 3.424 -8.178 1.00 92.56 108 ALA A O 1
ATOM 859 N N . SER A 1 109 ? 15.442 2.531 -6.127 1.00 93.62 109 SER A N 1
ATOM 860 C CA . SER A 1 109 ? 16.904 2.561 -5.998 1.00 93.62 109 SER A CA 1
ATOM 861 C C . SER A 1 109 ? 17.566 1.481 -6.855 1.00 93.62 109 SER A C 1
ATOM 863 O O . SER A 1 109 ? 18.513 1.775 -7.585 1.00 93.62 109 SER A O 1
ATOM 865 N N . PHE A 1 110 ? 17.015 0.266 -6.850 1.00 94.50 110 PHE A N 1
ATOM 866 C CA . PHE A 1 110 ? 17.412 -0.828 -7.732 1.00 94.50 110 PHE A CA 1
ATOM 867 C C . PHE A 1 110 ? 17.348 -0.406 -9.207 1.00 94.50 110 PHE A C 1
ATOM 869 O O . PHE A 1 110 ? 18.311 -0.590 -9.948 1.00 94.50 110 PHE A O 1
ATOM 876 N N . GLU A 1 111 ? 16.260 0.247 -9.622 1.00 95.75 111 GLU A N 1
ATOM 877 C CA . GLU A 1 111 ? 16.073 0.763 -10.983 1.00 95.75 111 GLU A CA 1
ATOM 878 C C . GLU A 1 111 ? 17.154 1.770 -11.379 1.00 95.75 111 GLU A C 1
ATOM 880 O O . GLU A 1 111 ? 17.709 1.686 -12.477 1.00 95.75 111 GLU A O 1
ATOM 885 N N . LYS A 1 112 ? 17.495 2.702 -10.480 1.00 95.88 112 LYS A N 1
ATOM 886 C CA . LYS A 1 112 ? 18.573 3.676 -10.707 1.00 95.88 112 LYS A CA 1
ATOM 887 C C . LYS A 1 112 ? 19.919 2.981 -10.907 1.00 95.88 112 LYS A C 1
ATOM 889 O O . LYS A 1 112 ? 20.643 3.335 -11.837 1.00 95.88 112 LYS A O 1
ATOM 894 N N . VAL A 1 113 ? 20.238 1.982 -10.080 1.00 96.06 113 VAL A N 1
ATOM 895 C CA . VAL A 1 113 ? 21.479 1.197 -10.196 1.00 96.06 113 VAL A CA 1
ATOM 896 C C . VAL A 1 113 ? 21.503 0.411 -11.504 1.00 96.06 113 VAL A C 1
ATOM 898 O O . VAL A 1 113 ? 22.477 0.491 -12.249 1.00 96.06 113 VAL A O 1
ATOM 901 N N . ALA A 1 114 ? 20.416 -0.284 -11.836 1.00 95.62 114 ALA A N 1
ATOM 902 C CA . ALA A 1 114 ? 20.316 -1.076 -13.054 1.00 95.62 114 ALA A CA 1
ATOM 903 C C . ALA A 1 114 ? 20.499 -0.226 -14.321 1.00 95.62 114 ALA A C 1
ATOM 905 O O . ALA A 1 114 ? 21.173 -0.644 -15.266 1.00 95.62 114 ALA A O 1
ATOM 906 N N . VAL A 1 115 ? 19.948 0.993 -14.326 1.00 96.38 115 VAL A N 1
ATOM 907 C CA . VAL A 1 115 ? 20.143 1.969 -15.406 1.00 96.38 115 VAL A CA 1
ATOM 908 C C . VAL A 1 115 ? 21.586 2.472 -15.449 1.00 96.38 115 VAL A C 1
ATOM 910 O O . VAL A 1 115 ? 22.193 2.460 -16.521 1.00 96.38 115 VAL A O 1
ATOM 913 N N . ALA A 1 116 ? 22.159 2.875 -14.312 1.00 97.19 116 ALA A N 1
ATOM 914 C CA . ALA A 1 116 ? 23.534 3.374 -14.239 1.00 97.19 116 ALA A CA 1
ATOM 915 C C . ALA A 1 116 ? 24.555 2.324 -14.711 1.00 97.19 116 ALA A C 1
ATOM 917 O O . ALA A 1 116 ? 25.480 2.639 -15.460 1.00 97.19 116 ALA A O 1
ATOM 918 N N . CYS A 1 117 ? 24.340 1.062 -14.340 1.00 95.88 117 CYS A N 1
ATOM 919 C CA . CYS A 1 117 ? 25.163 -0.074 -14.743 1.00 95.88 117 CYS A CA 1
ATOM 920 C C . CYS A 1 117 ? 24.789 -0.663 -16.115 1.00 95.88 117 CYS A C 1
ATOM 922 O O . CYS A 1 117 ? 25.421 -1.625 -16.549 1.00 95.88 117 CYS A O 1
ATOM 924 N N . ARG A 1 118 ? 23.784 -0.102 -16.803 1.00 95.25 118 ARG A N 1
ATOM 925 C CA . ARG A 1 118 ? 23.321 -0.522 -18.138 1.00 95.25 118 ARG A CA 1
ATOM 926 C C . ARG A 1 118 ? 22.954 -2.008 -18.233 1.00 95.25 118 ARG A C 1
ATOM 928 O O . ARG A 1 118 ? 23.258 -2.664 -19.228 1.00 95.25 118 ARG A O 1
ATOM 935 N N . TRP A 1 119 ? 22.295 -2.549 -17.212 1.00 96.12 119 TRP A N 1
ATOM 936 C CA . TRP A 1 119 ? 21.886 -3.953 -17.217 1.00 96.12 119 TRP A CA 1
ATOM 937 C C . TRP A 1 119 ? 20.815 -4.233 -18.284 1.00 96.12 119 TRP A C 1
ATOM 939 O O . TRP A 1 119 ? 19.837 -3.478 -18.374 1.00 96.12 119 TRP A O 1
ATOM 949 N N . PRO A 1 120 ? 20.928 -5.336 -19.049 1.00 94.75 120 PRO A N 1
ATOM 950 C CA . PRO A 1 120 ? 19.868 -5.783 -19.948 1.00 94.75 120 PRO A CA 1
ATOM 951 C C . PRO A 1 120 ? 18.569 -6.058 -19.184 1.00 94.75 120 PRO A C 1
ATOM 953 O O . PRO A 1 120 ? 18.601 -6.701 -18.141 1.00 94.75 120 PRO A O 1
ATOM 956 N N . ARG A 1 121 ? 17.411 -5.637 -19.714 1.00 91.50 121 ARG A N 1
ATOM 957 C CA . ARG A 1 121 ? 16.107 -5.749 -19.018 1.00 91.50 121 ARG A CA 1
ATOM 958 C C . ARG A 1 121 ? 15.756 -7.170 -18.571 1.00 91.50 121 ARG A C 1
ATOM 960 O O . ARG A 1 121 ? 15.255 -7.348 -17.470 1.00 91.50 121 ARG A O 1
ATOM 967 N N . LYS A 1 122 ? 16.106 -8.170 -19.380 1.00 90.75 122 LYS A N 1
ATOM 968 C CA . LYS A 1 122 ? 15.933 -9.599 -19.071 1.00 90.75 122 LYS A CA 1
ATOM 969 C C . LYS A 1 122 ? 16.701 -10.080 -17.828 1.00 90.75 122 LYS A C 1
ATOM 971 O O . LYS A 1 122 ? 16.363 -11.109 -17.267 1.00 90.75 122 LYS A O 1
ATOM 976 N N . GLU A 1 123 ? 17.736 -9.357 -17.399 1.00 93.44 123 GLU A N 1
ATOM 977 C CA . GLU A 1 123 ? 18.527 -9.694 -16.204 1.00 93.44 123 GLU A CA 1
ATOM 978 C C . GLU A 1 123 ? 18.023 -8.992 -14.941 1.00 93.44 123 GLU A C 1
ATOM 980 O O . GLU A 1 123 ? 18.559 -9.203 -13.857 1.00 93.44 123 GLU A O 1
ATOM 985 N N . TRP A 1 124 ? 17.028 -8.109 -15.050 1.00 95.50 124 TRP A N 1
ATOM 986 C CA . TRP A 1 124 ? 16.602 -7.314 -13.903 1.00 95.50 124 TRP A CA 1
ATOM 987 C C . TRP A 1 124 ? 15.975 -8.193 -12.826 1.00 95.50 124 TRP A C 1
ATOM 989 O O . TRP A 1 124 ? 16.338 -8.063 -11.663 1.00 95.50 124 TRP A O 1
ATOM 999 N N . VAL A 1 125 ? 15.110 -9.140 -13.197 1.00 94.69 125 VAL A N 1
ATOM 1000 C CA . VAL A 1 125 ? 14.518 -10.055 -12.213 1.00 94.69 125 VAL A CA 1
ATOM 1001 C C . VAL A 1 125 ? 15.585 -10.934 -11.568 1.00 94.69 125 VAL A C 1
ATOM 1003 O O . VAL A 1 125 ? 15.648 -11.007 -10.347 1.00 94.69 125 VAL A O 1
ATOM 1006 N N . THR A 1 126 ? 16.470 -11.554 -12.352 1.00 93.62 126 THR A N 1
ATOM 1007 C CA . THR A 1 126 ? 17.496 -12.463 -11.809 1.00 93.62 126 THR A CA 1
ATOM 1008 C C . THR A 1 126 ? 18.457 -11.764 -10.851 1.00 93.62 126 THR A C 1
ATOM 1010 O O . THR A 1 126 ? 18.936 -12.386 -9.908 1.00 93.62 126 THR A O 1
ATOM 1013 N N . ARG A 1 127 ? 18.703 -10.463 -11.051 1.00 94.12 127 ARG A N 1
ATOM 1014 C CA . ARG A 1 127 ? 19.492 -9.627 -10.134 1.00 94.12 127 ARG A CA 1
ATOM 1015 C C . ARG A 1 127 ? 18.689 -9.094 -8.947 1.00 94.12 127 ARG A C 1
ATOM 1017 O O . ARG A 1 127 ? 19.290 -8.806 -7.917 1.00 94.12 127 ARG A O 1
ATOM 1024 N N . LEU A 1 128 ? 17.370 -8.954 -9.076 1.00 93.31 128 LEU A N 1
ATOM 1025 C CA . LEU A 1 128 ? 16.481 -8.564 -7.981 1.00 93.31 128 LEU A CA 1
ATOM 1026 C C . LEU A 1 128 ? 16.272 -9.715 -6.986 1.00 93.31 128 LEU A C 1
ATOM 1028 O O . LEU A 1 128 ? 16.239 -9.465 -5.787 1.00 93.31 128 LEU A O 1
ATOM 1032 N N . LEU A 1 129 ? 16.152 -10.957 -7.474 1.00 90.75 129 LEU A N 1
ATOM 1033 C CA . LEU A 1 129 ? 15.779 -12.133 -6.675 1.00 90.75 129 LEU A CA 1
ATOM 1034 C C . LEU A 1 129 ? 16.588 -12.316 -5.382 1.00 90.75 129 LEU A C 1
ATOM 1036 O O . LEU A 1 129 ? 15.959 -12.419 -4.332 1.00 90.75 129 LEU A O 1
ATOM 1040 N N . PRO A 1 130 ? 17.937 -12.296 -5.394 1.00 90.94 130 PRO A N 1
ATOM 1041 C CA . PRO A 1 130 ? 18.720 -12.505 -4.175 1.00 90.94 130 PRO A CA 1
ATOM 1042 C C . PRO A 1 130 ? 18.560 -11.376 -3.159 1.00 90.94 130 PRO A C 1
ATOM 1044 O O . PRO A 1 130 ? 18.954 -11.524 -2.007 1.00 90.94 130 PRO A O 1
ATOM 1047 N N . ALA A 1 131 ? 18.051 -10.228 -3.605 1.00 88.19 131 ALA A N 1
ATOM 1048 C CA . ALA A 1 131 ? 17.833 -9.094 -2.744 1.00 88.19 131 ALA A CA 1
ATOM 1049 C C . ALA A 1 131 ? 16.447 -9.110 -2.106 1.00 88.19 131 ALA A C 1
ATOM 1051 O O . ALA A 1 131 ? 16.313 -8.393 -1.132 1.00 88.19 131 ALA A O 1
ATOM 1052 N N . LEU A 1 132 ? 15.451 -9.856 -2.614 1.00 87.06 132 LEU A N 1
ATOM 1053 C CA . LEU A 1 132 ? 14.063 -9.827 -2.124 1.00 87.06 132 LEU A CA 1
ATOM 1054 C C . LEU A 1 132 ? 13.964 -10.158 -0.625 1.00 87.06 132 LEU A C 1
ATOM 1056 O O . LEU A 1 132 ? 14.623 -11.069 -0.135 1.00 87.06 132 LEU A O 1
ATOM 1060 N N . SER A 1 133 ? 13.095 -9.447 0.098 1.00 86.38 133 SER A N 1
ATOM 1061 C CA . SER A 1 133 ? 12.677 -9.878 1.436 1.00 86.38 133 SER A CA 1
ATOM 1062 C C . SER A 1 133 ? 11.785 -11.115 1.357 1.00 86.38 133 SER A C 1
ATOM 1064 O O . SER A 1 133 ? 11.164 -11.369 0.326 1.00 86.38 133 SER A O 1
ATOM 1066 N N . GLU A 1 134 ? 11.634 -11.831 2.473 1.00 83.88 134 GLU A N 1
ATOM 1067 C CA . GLU A 1 134 ? 10.741 -12.997 2.565 1.00 83.88 134 GLU A CA 1
ATOM 1068 C C . GLU A 1 134 ? 9.308 -12.667 2.092 1.00 83.88 134 GLU A C 1
ATOM 1070 O O . GLU A 1 134 ? 8.640 -13.459 1.422 1.00 83.88 134 GLU A O 1
ATOM 1075 N N . GLU A 1 135 ? 8.828 -11.458 2.396 1.00 83.56 135 GLU A N 1
ATOM 1076 C CA . GLU A 1 135 ? 7.496 -11.015 1.990 1.00 83.56 135 GLU A CA 1
ATOM 1077 C C . GLU A 1 135 ? 7.443 -10.623 0.499 1.00 83.56 135 GLU A C 1
ATOM 1079 O O . GLU A 1 135 ? 6.459 -10.900 -0.190 1.00 83.56 135 GLU A O 1
ATOM 1084 N N . ALA A 1 136 ? 8.507 -10.054 -0.064 1.00 86.25 136 ALA A N 1
ATOM 1085 C CA . ALA A 1 136 ? 8.565 -9.789 -1.500 1.00 86.25 136 ALA A CA 1
ATOM 1086 C C . ALA A 1 136 ? 8.728 -11.088 -2.321 1.00 86.25 136 ALA A C 1
ATOM 1088 O O . ALA A 1 136 ? 8.141 -11.228 -3.395 1.00 86.25 136 ALA A O 1
ATOM 1089 N N . GLU A 1 137 ? 9.448 -12.080 -1.793 1.00 88.81 137 GLU A N 1
ATOM 1090 C CA . GLU A 1 137 ? 9.656 -13.382 -2.432 1.00 88.81 137 GLU A CA 1
ATOM 1091 C C . GLU A 1 137 ? 8.354 -14.176 -2.552 1.00 88.81 137 GLU A C 1
ATOM 1093 O O . GLU A 1 137 ? 8.035 -14.706 -3.613 1.00 88.81 137 GLU A O 1
ATOM 1098 N N . LYS A 1 138 ? 7.524 -14.184 -1.510 1.00 90.38 138 LYS A N 1
ATOM 1099 C CA . LYS A 1 138 ? 6.177 -14.772 -1.577 1.00 90.38 138 LYS A CA 1
ATOM 1100 C C . LYS A 1 138 ? 5.306 -14.129 -2.669 1.00 90.38 138 LYS A C 1
ATOM 1102 O O . LYS A 1 138 ? 4.522 -14.838 -3.296 1.00 90.38 138 LYS A O 1
ATOM 1107 N N . ALA A 1 139 ? 5.441 -12.821 -2.933 1.00 90.88 139 ALA A N 1
ATOM 1108 C CA . ALA A 1 139 ? 4.754 -12.172 -4.060 1.00 90.88 139 ALA A CA 1
ATOM 1109 C C . ALA A 1 139 ? 5.270 -12.694 -5.409 1.00 90.88 139 ALA A C 1
ATOM 1111 O O . ALA A 1 139 ? 4.486 -12.985 -6.308 1.00 90.88 139 ALA A O 1
ATOM 1112 N N . PHE A 1 140 ? 6.589 -12.860 -5.525 1.00 91.44 140 PHE A N 1
ATOM 1113 C CA . PHE A 1 140 ? 7.232 -13.426 -6.707 1.00 91.44 140 PHE A CA 1
ATOM 1114 C C . PHE A 1 140 ? 6.815 -14.887 -6.956 1.00 91.44 140 PHE A C 1
ATOM 1116 O O . PHE A 1 140 ? 6.466 -15.253 -8.077 1.00 91.44 140 PHE A O 1
ATOM 1123 N N . VAL A 1 141 ? 6.782 -15.724 -5.917 1.00 92.38 141 VAL A N 1
ATOM 1124 C CA . VAL A 1 141 ? 6.366 -17.134 -6.011 1.00 92.38 141 VAL A CA 1
ATOM 1125 C C . VAL A 1 141 ? 4.873 -17.269 -6.334 1.00 92.38 141 VAL A C 1
ATOM 1127 O O . VAL A 1 141 ? 4.473 -18.240 -6.972 1.00 92.38 141 VAL A O 1
ATOM 1130 N N . ALA A 1 142 ? 4.036 -16.299 -5.965 1.00 92.56 142 ALA A N 1
ATOM 1131 C CA . ALA A 1 142 ? 2.620 -16.306 -6.338 1.00 92.56 142 ALA A CA 1
ATOM 1132 C C . ALA A 1 142 ? 2.375 -16.048 -7.841 1.00 92.56 142 ALA A C 1
ATOM 1134 O O . ALA A 1 142 ? 1.301 -16.377 -8.342 1.00 92.56 142 ALA A O 1
ATOM 1135 N N . LEU A 1 143 ? 3.349 -15.487 -8.569 1.00 93.62 143 LEU A N 1
ATOM 1136 C CA . LEU A 1 143 ? 3.245 -15.249 -10.012 1.00 93.62 143 LEU A CA 1
ATOM 1137 C C . LEU A 1 143 ? 3.403 -16.534 -10.834 1.00 93.62 143 LEU A C 1
ATOM 1139 O O . LEU A 1 143 ? 4.061 -17.487 -10.405 1.00 93.62 143 LEU A O 1
ATOM 1143 N N . SER A 1 144 ? 2.849 -16.529 -12.050 1.00 93.19 144 SER A N 1
ATOM 1144 C CA . SER A 1 144 ? 3.064 -17.585 -13.046 1.00 93.19 144 SER A CA 1
ATOM 1145 C C . SER A 1 144 ? 4.516 -17.598 -13.551 1.00 93.19 144 SER A C 1
ATOM 1147 O O . SER A 1 144 ? 5.229 -16.602 -13.434 1.00 93.19 144 SER A O 1
ATOM 1149 N N . ALA A 1 145 ? 4.971 -18.716 -14.127 1.00 90.38 145 ALA A N 1
ATOM 1150 C CA . ALA A 1 145 ? 6.338 -18.824 -14.650 1.00 90.38 145 ALA A CA 1
ATOM 1151 C C . ALA A 1 145 ? 6.644 -17.771 -15.732 1.00 90.38 145 ALA A C 1
ATOM 1153 O O . ALA A 1 145 ? 7.730 -17.202 -15.727 1.00 90.38 145 ALA A O 1
ATOM 1154 N N . GLU A 1 146 ? 5.672 -17.468 -16.595 1.00 90.50 146 GLU A N 1
ATOM 1155 C CA . GLU A 1 146 ? 5.800 -16.459 -17.654 1.00 90.50 146 GLU A CA 1
ATOM 1156 C C . GLU A 1 146 ? 5.893 -15.038 -17.079 1.00 90.50 146 GLU A C 1
ATOM 1158 O O . GLU A 1 146 ? 6.703 -14.225 -17.521 1.00 90.50 146 GLU A O 1
ATOM 1163 N N . ASP A 1 147 ? 5.095 -14.728 -16.052 1.00 92.81 147 ASP A N 1
ATOM 1164 C CA . ASP A 1 147 ? 5.076 -13.393 -15.447 1.00 92.81 147 ASP A CA 1
ATOM 1165 C C . ASP A 1 147 ? 6.335 -13.092 -14.630 1.00 92.81 147 ASP A C 1
ATOM 1167 O O . ASP A 1 147 ? 6.711 -11.929 -14.476 1.00 92.81 147 ASP A O 1
ATOM 1171 N N . ARG A 1 148 ? 7.003 -14.132 -14.121 1.00 92.50 148 ARG A N 1
ATOM 1172 C CA . ARG A 1 148 ? 8.246 -14.005 -13.352 1.00 92.50 148 ARG A CA 1
ATOM 1173 C C . ARG A 1 148 ? 9.425 -13.524 -14.190 1.00 92.50 148 ARG A C 1
ATOM 1175 O O . ARG A 1 148 ? 10.396 -13.060 -13.612 1.00 92.50 148 ARG A O 1
ATOM 1182 N N . GLU A 1 149 ? 9.372 -13.601 -15.515 1.00 90.12 149 GLU A N 1
ATOM 1183 C CA . GLU A 1 149 ? 10.440 -13.071 -16.373 1.00 90.12 149 GLU A CA 1
ATOM 1184 C C . GLU A 1 149 ? 10.308 -11.557 -16.609 1.00 90.12 149 GLU A C 1
ATOM 1186 O O . GLU A 1 149 ? 11.279 -10.886 -16.971 1.00 90.12 149 GLU A O 1
ATOM 1191 N N . ASP A 1 150 ? 9.121 -10.996 -16.363 1.00 93.94 150 ASP A N 1
ATOM 1192 C CA . ASP A 1 150 ? 8.830 -9.582 -16.560 1.00 93.94 150 ASP A CA 1
ATOM 1193 C C . ASP A 1 150 ? 8.988 -8.798 -15.251 1.00 93.94 150 ASP A C 1
ATOM 1195 O O . ASP A 1 150 ? 8.180 -8.888 -14.321 1.00 93.94 150 ASP A O 1
ATOM 1199 N N . TYR A 1 151 ? 10.017 -7.951 -15.203 1.00 94.75 151 TYR A N 1
ATOM 1200 C CA . TYR A 1 151 ? 10.284 -7.089 -14.055 1.00 94.75 151 TYR A CA 1
ATOM 1201 C C . TYR A 1 151 ? 9.087 -6.210 -13.669 1.00 94.75 151 TYR A C 1
ATOM 1203 O O . TYR A 1 151 ? 8.873 -5.981 -12.481 1.00 94.75 151 TYR A O 1
ATOM 1211 N N . TRP A 1 152 ? 8.284 -5.728 -14.623 1.00 94.00 152 TRP A N 1
ATOM 1212 C CA . TRP A 1 152 ? 7.142 -4.876 -14.292 1.00 94.00 152 TRP A CA 1
ATOM 1213 C C . TRP A 1 152 ? 6.014 -5.643 -13.622 1.00 94.00 152 TRP A C 1
ATOM 1215 O O . TRP A 1 152 ? 5.394 -5.115 -12.697 1.00 94.00 152 TRP A O 1
ATOM 1225 N N . LYS A 1 153 ? 5.801 -6.899 -14.014 1.00 94.50 153 LYS A N 1
ATOM 1226 C CA . LYS A 1 153 ? 4.836 -7.777 -13.347 1.00 94.50 153 LYS A CA 1
ATOM 1227 C C . LYS A 1 153 ? 5.315 -8.159 -11.952 1.00 94.50 153 LYS A C 1
ATOM 1229 O O . LYS A 1 153 ? 4.544 -8.056 -11.003 1.00 94.50 153 LYS A O 1
ATOM 1234 N N . VAL A 1 154 ? 6.602 -8.482 -11.803 1.00 94.56 154 VAL A N 1
ATOM 1235 C CA . VAL A 1 154 ? 7.222 -8.739 -10.493 1.00 94.56 154 VAL A CA 1
ATOM 1236 C C . VAL A 1 154 ? 7.105 -7.520 -9.576 1.00 94.56 154 VAL A C 1
ATOM 1238 O O . VAL A 1 154 ? 6.612 -7.635 -8.455 1.00 94.56 154 VAL A O 1
ATOM 1241 N N . LYS A 1 155 ? 7.482 -6.332 -10.062 1.00 93.88 155 LYS A N 1
ATOM 1242 C CA . LYS A 1 155 ? 7.350 -5.064 -9.333 1.00 93.88 155 LYS A CA 1
ATOM 1243 C C . LYS A 1 155 ? 5.908 -4.825 -8.893 1.00 93.88 155 LYS A C 1
ATOM 1245 O O . LYS A 1 155 ? 5.669 -4.517 -7.728 1.00 93.88 155 LYS A O 1
ATOM 1250 N N . SER A 1 156 ? 4.957 -4.970 -9.814 1.00 91.50 156 SER A N 1
ATOM 1251 C CA . SER A 1 156 ? 3.537 -4.767 -9.530 1.00 91.50 156 SER A CA 1
ATOM 1252 C C . SER A 1 156 ? 3.023 -5.745 -8.474 1.00 91.50 156 SER A C 1
ATOM 1254 O O . SER A 1 156 ? 2.349 -5.312 -7.546 1.00 91.50 156 SER A O 1
ATOM 1256 N N . ALA A 1 157 ? 3.391 -7.026 -8.550 1.00 92.50 157 ALA A N 1
ATOM 1257 C CA . ALA A 1 157 ? 2.979 -8.032 -7.575 1.00 92.50 157 ALA A CA 1
ATOM 1258 C C . ALA A 1 157 ? 3.522 -7.748 -6.168 1.00 92.50 157 ALA A C 1
ATOM 1260 O O . ALA A 1 157 ? 2.787 -7.868 -5.188 1.00 92.50 157 ALA A O 1
ATOM 1261 N N . ILE A 1 158 ? 4.789 -7.335 -6.063 1.00 92.06 158 ILE A N 1
ATOM 1262 C CA . ILE A 1 158 ? 5.412 -6.968 -4.785 1.00 92.06 158 ILE A CA 1
ATOM 1263 C C . ILE A 1 158 ? 4.692 -5.768 -4.159 1.00 92.06 158 ILE A C 1
ATOM 1265 O O . ILE A 1 158 ? 4.309 -5.828 -2.991 1.00 92.06 158 ILE A O 1
ATOM 1269 N N . LEU A 1 159 ? 4.471 -4.699 -4.933 1.00 89.94 159 LEU A N 1
ATOM 1270 C CA . LEU A 1 159 ? 3.787 -3.496 -4.442 1.00 89.94 159 LEU A CA 1
ATOM 1271 C C . LEU A 1 159 ? 2.329 -3.782 -4.068 1.00 89.94 159 LEU A C 1
ATOM 1273 O O . LEU A 1 159 ? 1.871 -3.359 -3.013 1.00 89.94 159 LEU A O 1
ATOM 1277 N N . HIS A 1 160 ? 1.622 -4.576 -4.871 1.00 88.19 160 HIS A N 1
ATOM 1278 C CA . HIS A 1 160 ? 0.246 -4.967 -4.578 1.00 88.19 160 HIS A CA 1
ATOM 1279 C C . HIS A 1 160 ? 0.141 -5.792 -3.288 1.00 88.19 160 HIS A C 1
ATOM 1281 O O . HIS A 1 160 ? -0.754 -5.575 -2.471 1.00 88.19 160 HIS A O 1
ATOM 1287 N N . ARG A 1 161 ? 1.081 -6.717 -3.055 1.00 88.38 161 ARG A N 1
ATOM 1288 C CA . ARG A 1 161 ? 1.117 -7.504 -1.816 1.00 88.38 161 ARG A CA 1
ATOM 1289 C C . ARG A 1 161 ? 1.359 -6.625 -0.589 1.00 88.38 161 ARG A C 1
ATOM 1291 O O . ARG A 1 161 ? 0.704 -6.820 0.434 1.00 88.38 161 ARG A O 1
ATOM 1298 N N . GLU A 1 162 ? 2.241 -5.638 -0.712 1.00 85.62 162 GLU A N 1
ATOM 1299 C CA . GLU A 1 162 ? 2.483 -4.629 0.322 1.00 85.62 162 GLU A CA 1
ATOM 1300 C C . GLU A 1 162 ? 1.230 -3.775 0.594 1.00 85.62 162 GLU A C 1
ATOM 1302 O O . GLU A 1 162 ? 0.869 -3.558 1.753 1.00 85.62 162 GLU A O 1
ATOM 1307 N N . ALA A 1 163 ? 0.515 -3.351 -0.452 1.00 85.50 163 ALA A N 1
ATOM 1308 C CA . ALA A 1 163 ? -0.741 -2.611 -0.325 1.00 85.50 163 ALA A CA 1
ATOM 1309 C C . ALA A 1 163 ? -1.811 -3.423 0.428 1.00 85.50 163 ALA A C 1
ATOM 1311 O O . ALA A 1 163 ? -2.449 -2.914 1.354 1.00 85.50 163 ALA A O 1
ATOM 1312 N N . ILE A 1 164 ? -1.957 -4.716 0.107 1.00 86.94 164 ILE A N 1
ATOM 1313 C CA . ILE A 1 164 ? -2.858 -5.636 0.821 1.00 86.94 164 ILE A CA 1
ATOM 1314 C C . ILE A 1 164 ? -2.449 -5.784 2.291 1.00 86.94 164 ILE A C 1
ATOM 1316 O O . ILE A 1 164 ? -3.307 -5.758 3.178 1.00 86.94 164 ILE A O 1
ATOM 1320 N N . PHE A 1 165 ? -1.153 -5.955 2.572 1.00 86.38 165 PHE A N 1
ATOM 1321 C CA . PHE A 1 165 ? -0.657 -6.060 3.944 1.00 86.38 165 PHE A CA 1
ATOM 1322 C C . PHE A 1 165 ? -1.000 -4.803 4.751 1.00 86.38 165 PHE A C 1
ATOM 1324 O O . PHE A 1 165 ? -1.561 -4.909 5.846 1.00 86.38 165 PHE A O 1
ATOM 1331 N N . ARG A 1 166 ? -0.742 -3.618 4.188 1.00 85.69 166 ARG A N 1
ATOM 1332 C CA . ARG A 1 166 ? -1.062 -2.326 4.808 1.00 85.69 166 ARG A CA 1
ATOM 1333 C C . ARG A 1 166 ? -2.556 -2.173 5.075 1.00 85.69 166 ARG A C 1
ATOM 1335 O O . ARG A 1 166 ? -2.947 -1.806 6.183 1.00 85.69 166 ARG A O 1
ATOM 1342 N N . GLU A 1 167 ? -3.392 -2.512 4.097 1.00 88.94 167 GLU A N 1
ATOM 1343 C CA . GLU A 1 167 ? -4.848 -2.484 4.247 1.00 88.94 167 GLU A CA 1
ATOM 1344 C C . GLU A 1 167 ? -5.316 -3.436 5.356 1.00 88.94 167 GLU A C 1
ATOM 1346 O O . GLU A 1 167 ? -6.171 -3.082 6.168 1.00 88.94 167 GLU A O 1
ATOM 1351 N N . LYS A 1 168 ? -4.713 -4.624 5.473 1.00 89.25 168 LYS A N 1
ATOM 1352 C CA . LYS A 1 168 ? -5.019 -5.561 6.560 1.00 89.25 168 LYS A CA 1
ATOM 1353 C C . LYS A 1 168 ? -4.706 -4.964 7.934 1.00 89.25 168 LYS A C 1
ATOM 135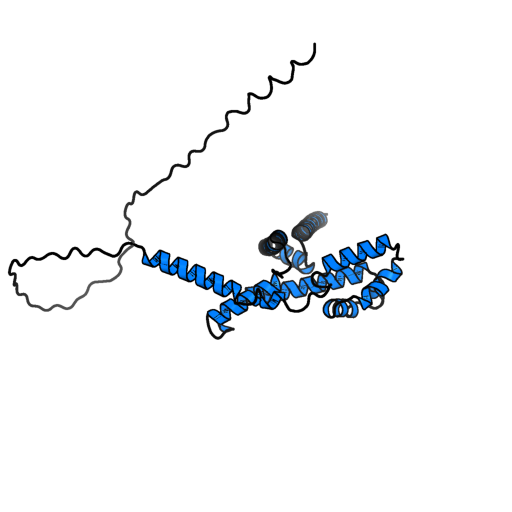5 O O . LYS A 1 168 ? -5.506 -5.142 8.852 1.00 89.25 168 LYS A O 1
ATOM 1360 N N . GLN A 1 169 ? -3.581 -4.263 8.093 1.00 89.19 169 GLN A N 1
ATOM 1361 C CA . GLN A 1 169 ? -3.248 -3.607 9.366 1.00 89.19 169 GLN A CA 1
ATOM 1362 C C . GLN A 1 169 ? -4.199 -2.448 9.674 1.00 89.19 169 GLN A C 1
ATOM 1364 O O . GLN A 1 169 ? -4.681 -2.353 10.802 1.00 89.19 169 GLN A O 1
ATOM 1369 N N . ARG A 1 170 ? -4.577 -1.649 8.666 1.00 90.88 170 ARG A N 1
ATOM 1370 C CA . ARG A 1 170 ? -5.621 -0.622 8.817 1.00 90.88 170 ARG A CA 1
ATOM 1371 C C . ARG A 1 170 ? -6.923 -1.211 9.338 1.00 90.88 170 ARG A C 1
ATOM 1373 O O . ARG A 1 170 ? -7.515 -0.687 10.276 1.00 90.88 170 ARG A O 1
ATOM 1380 N N . GLN A 1 171 ? -7.378 -2.306 8.731 1.00 92.06 171 GLN A N 1
ATOM 1381 C CA . GLN A 1 171 ? -8.623 -2.959 9.126 1.00 92.06 171 GLN A CA 1
ATOM 1382 C C . GLN A 1 171 ? -8.559 -3.466 10.564 1.00 92.06 171 GLN A C 1
ATOM 1384 O O . GLN A 1 171 ? -9.531 -3.298 11.293 1.00 92.06 171 GLN A O 1
ATOM 1389 N N . LYS A 1 172 ? -7.426 -4.031 10.998 1.00 92.38 172 LYS A N 1
ATOM 1390 C CA . LYS A 1 172 ? -7.239 -4.395 12.408 1.00 92.38 172 LYS A CA 1
ATOM 1391 C C . LYS A 1 172 ? -7.320 -3.171 13.313 1.00 92.38 172 LYS A C 1
ATOM 1393 O O . LYS A 1 172 ? -8.081 -3.203 14.265 1.00 92.38 172 LYS A O 1
ATOM 1398 N N . PHE A 1 173 ? -6.614 -2.088 12.985 1.00 92.62 173 PHE A N 1
ATOM 1399 C CA . PHE A 1 173 ? -6.652 -0.846 13.762 1.00 92.62 173 PHE A CA 1
ATOM 1400 C C . PHE A 1 173 ? -8.079 -0.296 13.907 1.00 92.62 173 PHE A C 1
ATOM 1402 O O . PHE A 1 173 ? -8.509 0.039 15.004 1.00 92.62 173 PHE A O 1
ATOM 1409 N N . ARG A 1 174 ? -8.842 -0.235 12.808 1.00 92.31 174 ARG A N 1
ATOM 1410 C CA . ARG A 1 174 ? -10.208 0.315 12.800 1.00 92.31 174 ARG A CA 1
ATOM 1411 C C . ARG A 1 174 ? -11.246 -0.594 13.460 1.00 92.31 174 ARG A C 1
ATOM 1413 O O . ARG A 1 174 ? -12.262 -0.087 13.922 1.00 92.31 174 ARG A O 1
ATOM 1420 N N . ARG A 1 175 ? -11.035 -1.914 13.446 1.00 93.12 175 ARG A N 1
ATOM 1421 C CA . ARG A 1 175 ? -11.968 -2.900 14.021 1.00 93.12 175 ARG A CA 1
ATOM 1422 C C . ARG A 1 175 ? -11.645 -3.267 15.465 1.00 93.12 175 ARG A C 1
ATOM 1424 O O . ARG A 1 175 ? -12.519 -3.828 16.114 1.00 93.12 175 ARG A O 1
ATOM 1431 N N . PHE A 1 176 ? -10.433 -2.963 15.929 1.00 92.94 176 PHE A N 1
ATOM 1432 C CA . PHE A 1 176 ? -9.993 -3.249 17.286 1.00 92.94 176 PHE A CA 1
ATOM 1433 C C . PHE A 1 176 ? -10.960 -2.642 18.299 1.00 92.94 176 PHE A C 1
ATOM 1435 O O . PHE A 1 176 ? -11.225 -1.436 18.279 1.00 92.94 176 PHE A O 1
ATOM 1442 N N . CYS A 1 177 ? -11.486 -3.482 19.184 1.00 90.06 177 CYS A N 1
ATOM 1443 C CA . CYS A 1 177 ? -12.408 -3.060 20.227 1.00 90.06 177 CYS A CA 1
ATOM 1444 C C . CYS A 1 177 ? -11.846 -3.308 21.629 1.00 90.06 177 CYS A C 1
ATOM 1446 O O . CYS A 1 177 ? -10.970 -4.139 21.850 1.00 90.06 177 CYS A O 1
ATOM 1448 N N . PHE A 1 178 ? -12.391 -2.585 22.612 1.00 84.88 178 PHE A N 1
ATOM 1449 C CA . PHE A 1 178 ? -11.951 -2.660 24.010 1.00 84.88 178 PHE A CA 1
ATOM 1450 C C . PHE A 1 178 ? -11.998 -4.089 24.578 1.00 84.88 178 PHE A C 1
ATOM 1452 O O . PHE A 1 178 ? -11.175 -4.438 25.414 1.00 84.88 178 PHE A O 1
ATOM 1459 N N . GLN A 1 179 ? -12.932 -4.929 24.109 1.00 85.69 179 GLN A N 1
ATOM 1460 C CA . GLN A 1 179 ? -13.071 -6.311 24.581 1.00 85.69 179 GLN A CA 1
ATOM 1461 C C . GLN A 1 179 ? -11.869 -7.210 24.239 1.00 85.69 179 GLN A C 1
ATOM 1463 O O . GLN A 1 179 ? -11.751 -8.294 24.803 1.00 85.69 179 GLN A O 1
ATOM 1468 N N . GLU A 1 180 ? -10.989 -6.788 23.329 1.00 78.56 180 GLU A N 1
ATOM 1469 C CA . GLU A 1 180 ? -9.806 -7.549 22.912 1.00 78.56 180 GLU A CA 1
ATOM 1470 C C . GLU A 1 180 ? -8.605 -7.401 23.871 1.00 78.56 180 GLU A C 1
ATOM 1472 O O . GLU A 1 180 ? -7.566 -8.014 23.626 1.00 78.56 180 GLU A O 1
ATOM 1477 N N . ALA A 1 181 ? -8.710 -6.613 24.952 1.00 79.62 181 ALA A N 1
ATOM 1478 C CA . ALA A 1 181 ? -7.624 -6.404 25.913 1.00 79.62 181 ALA A CA 1
ATOM 1479 C C . ALA A 1 181 ? -8.100 -6.345 27.379 1.00 79.62 181 ALA A C 1
ATOM 1481 O O . ALA A 1 181 ? -9.258 -6.069 27.679 1.00 79.62 181 ALA A O 1
ATOM 1482 N N . GLU A 1 182 ? -7.171 -6.601 28.305 1.00 79.94 182 GLU A N 1
ATOM 1483 C CA . GLU A 1 182 ? -7.445 -6.779 29.743 1.00 79.94 182 GLU A CA 1
ATOM 1484 C C . GLU A 1 182 ? -7.672 -5.463 30.513 1.00 79.94 182 GLU A C 1
ATOM 1486 O O . GLU A 1 182 ? -8.063 -5.485 31.680 1.00 79.94 182 GLU A O 1
ATOM 1491 N N . GLY A 1 183 ? -7.458 -4.306 29.876 1.00 85.81 183 GLY A N 1
ATOM 1492 C CA . GLY A 1 183 ? -7.658 -2.999 30.497 1.00 85.81 183 GLY A CA 1
ATOM 1493 C C . GLY A 1 183 ? -7.306 -1.811 29.591 1.00 85.81 183 GLY A C 1
ATOM 1494 O O . GLY A 1 183 ? -6.721 -1.994 28.523 1.00 85.81 183 GLY A O 1
ATOM 1495 N N . PRO A 1 184 ? -7.631 -0.568 30.002 1.00 85.25 184 PRO A N 1
ATOM 1496 C CA . PRO A 1 184 ? -7.433 0.634 29.183 1.00 85.25 184 PRO A CA 1
ATOM 1497 C C . PRO A 1 184 ? -5.982 0.870 28.740 1.00 85.25 184 PRO A C 1
ATOM 1499 O O . PRO A 1 184 ? -5.748 1.324 27.623 1.00 85.25 184 PRO A O 1
ATOM 1502 N N . GLN A 1 185 ? -5.008 0.539 29.594 1.00 82.81 185 GLN A N 1
ATOM 1503 C CA . GLN A 1 185 ? -3.584 0.667 29.267 1.00 82.81 185 GLN A CA 1
ATOM 1504 C C . GLN A 1 185 ? -3.177 -0.310 28.157 1.00 82.81 185 GLN A C 1
ATOM 1506 O O . GLN A 1 185 ? -2.520 0.086 27.199 1.00 82.81 185 GLN A O 1
ATOM 1511 N N . GLN A 1 186 ? -3.624 -1.566 28.239 1.00 84.69 186 GLN A N 1
ATOM 1512 C CA . GLN A 1 186 ? -3.375 -2.585 27.218 1.00 84.69 186 GLN A CA 1
ATOM 1513 C C . GLN A 1 186 ? -4.105 -2.260 25.908 1.00 84.69 186 GLN A C 1
ATOM 1515 O O . GLN A 1 186 ? -3.539 -2.448 24.836 1.00 84.69 186 GLN A O 1
ATOM 1520 N N . VAL A 1 187 ? -5.329 -1.721 25.980 1.00 88.38 187 VAL A N 1
ATOM 1521 C CA . VAL A 1 187 ? -6.079 -1.226 24.810 1.00 88.38 187 VAL A CA 1
ATOM 1522 C C . VAL A 1 187 ? -5.288 -0.139 24.088 1.00 88.38 187 VAL A C 1
ATOM 1524 O O . VAL A 1 187 ? -5.127 -0.205 22.870 1.00 88.38 187 VAL A O 1
ATOM 1527 N N . LEU A 1 188 ? -4.777 0.851 24.823 1.00 85.50 188 LEU A N 1
ATOM 1528 C CA . LEU A 1 188 ? -4.018 1.949 24.233 1.00 85.50 188 LEU A CA 1
ATOM 1529 C C . LEU A 1 188 ? -2.682 1.471 23.645 1.00 85.50 188 LEU A C 1
ATOM 1531 O O . LEU A 1 188 ? -2.380 1.814 22.504 1.00 85.50 188 LEU A O 1
ATOM 1535 N N . ALA A 1 189 ? -1.939 0.630 24.372 1.00 83.69 189 ALA A N 1
ATOM 1536 C CA . ALA A 1 189 ? -0.705 0.021 23.872 1.00 83.69 189 ALA A CA 1
ATOM 1537 C C . ALA A 1 189 ? -0.953 -0.755 22.569 1.00 83.69 189 ALA A C 1
ATOM 1539 O O . ALA A 1 189 ? -0.236 -0.597 21.582 1.00 83.69 189 ALA A O 1
ATOM 1540 N N . ARG A 1 190 ? -2.043 -1.529 22.516 1.00 86.69 190 ARG A N 1
ATOM 1541 C CA . ARG A 1 190 ? -2.415 -2.287 21.322 1.00 86.69 190 ARG A CA 1
ATOM 1542 C C . ARG A 1 190 ? -2.829 -1.394 20.151 1.00 86.69 190 ARG A C 1
ATOM 1544 O O . ARG A 1 190 ? -2.476 -1.682 19.008 1.00 86.69 190 ARG A O 1
ATOM 1551 N N . LEU A 1 191 ? -3.550 -0.304 20.413 1.00 88.50 191 LEU A N 1
ATOM 1552 C CA . LEU A 1 191 ? -3.881 0.691 19.390 1.00 88.50 191 LEU A CA 1
ATOM 1553 C C . LEU A 1 191 ? -2.624 1.342 18.812 1.00 88.50 191 LEU A C 1
ATOM 1555 O O . LEU A 1 191 ? -2.552 1.514 17.597 1.00 88.50 191 LEU A O 1
ATOM 1559 N N . GLN A 1 192 ? -1.637 1.668 19.649 1.00 85.00 192 GLN A N 1
ATOM 1560 C CA . GLN A 1 192 ? -0.361 2.224 19.198 1.00 85.00 192 GLN A CA 1
ATOM 1561 C C . GLN A 1 192 ? 0.402 1.237 18.312 1.00 85.00 192 GLN A C 1
ATOM 1563 O O . GLN A 1 192 ? 0.825 1.617 17.226 1.00 85.00 192 GLN A O 1
ATOM 1568 N N . GLU A 1 193 ? 0.508 -0.036 18.705 1.00 84.75 193 GLU A N 1
ATOM 1569 C CA . GLU A 1 193 ? 1.131 -1.073 17.869 1.00 84.75 193 GLU A CA 1
ATOM 1570 C C . GLU A 1 193 ? 0.466 -1.170 16.492 1.00 84.75 193 GLU A C 1
ATOM 1572 O O . GLU A 1 193 ? 1.138 -1.202 15.462 1.00 84.75 193 GLU A O 1
ATOM 1577 N N . LEU A 1 194 ? -0.868 -1.207 16.460 1.00 88.19 194 LEU A N 1
ATOM 1578 C CA . LEU A 1 194 ? -1.630 -1.294 15.216 1.00 88.19 194 LEU A CA 1
ATOM 1579 C C . LEU A 1 194 ? -1.490 -0.020 14.368 1.00 88.19 194 LEU A C 1
ATOM 1581 O O . LEU A 1 194 ? -1.418 -0.111 13.143 1.00 88.19 194 LEU A O 1
ATOM 1585 N N . PHE A 1 195 ? -1.419 1.150 15.005 1.00 86.12 195 PHE A N 1
ATOM 1586 C CA . PHE A 1 195 ? -1.180 2.435 14.350 1.00 86.12 195 PHE A CA 1
ATOM 1587 C C . PHE A 1 195 ? 0.211 2.485 13.709 1.00 86.12 195 PHE A C 1
ATOM 1589 O O . PHE A 1 195 ? 0.321 2.797 12.521 1.00 86.12 195 PHE A O 1
ATOM 1596 N N . CYS A 1 196 ? 1.251 2.095 14.451 1.00 84.44 196 CYS A N 1
ATOM 1597 C CA . CYS A 1 196 ? 2.617 1.964 13.950 1.00 84.44 196 CYS A CA 1
ATOM 1598 C C . CYS A 1 196 ? 2.699 0.955 12.800 1.00 84.44 196 CYS A C 1
ATOM 1600 O O . CYS A 1 196 ? 3.240 1.271 11.748 1.00 84.44 196 CYS A O 1
ATOM 1602 N N . GLN A 1 197 ? 2.082 -0.222 12.922 1.00 84.56 197 GLN A N 1
ATOM 1603 C CA . GLN A 1 197 ? 2.088 -1.230 11.854 1.00 84.56 197 GLN A CA 1
ATOM 1604 C C . GLN A 1 197 ? 1.341 -0.783 10.592 1.00 84.56 197 GLN A C 1
ATOM 1606 O O . GLN A 1 197 ? 1.751 -1.125 9.482 1.00 84.56 197 GLN A O 1
ATOM 1611 N N . TRP A 1 198 ? 0.237 -0.047 10.737 1.00 88.19 198 TRP A N 1
ATOM 1612 C CA . TRP A 1 198 ? -0.528 0.452 9.596 1.00 88.19 198 TRP A CA 1
ATOM 1613 C C . TRP A 1 198 ? 0.190 1.605 8.887 1.00 88.19 198 TRP A C 1
ATOM 1615 O O . TRP A 1 198 ? 0.351 1.567 7.665 1.00 88.19 198 TRP A O 1
ATOM 1625 N N . LEU A 1 199 ? 0.617 2.625 9.631 1.00 85.75 199 LEU A N 1
ATOM 1626 C CA . LEU A 1 199 ? 1.185 3.846 9.059 1.00 85.75 199 LEU A CA 1
ATOM 1627 C C . LEU A 1 199 ? 2.704 3.794 8.888 1.00 85.75 199 LEU A C 1
ATOM 1629 O O . LEU A 1 199 ? 3.257 4.663 8.215 1.00 85.75 199 LEU A O 1
ATOM 1633 N N . ARG A 1 200 ? 3.373 2.791 9.469 1.00 81.50 200 ARG A N 1
ATOM 1634 C CA . ARG A 1 200 ? 4.839 2.647 9.505 1.00 81.50 200 ARG A CA 1
ATOM 1635 C C . ARG A 1 200 ? 5.487 3.945 9.972 1.00 81.50 200 ARG A C 1
ATOM 1637 O O . ARG A 1 200 ? 6.309 4.526 9.268 1.00 81.50 200 ARG A O 1
ATOM 1644 N N . VAL A 1 201 ? 5.009 4.462 11.102 1.00 76.44 201 VAL A N 1
ATOM 1645 C CA . VAL A 1 201 ? 5.262 5.841 11.553 1.00 76.44 201 VAL A CA 1
ATOM 1646 C C . VAL A 1 201 ? 6.755 6.116 11.752 1.00 76.44 201 VAL A C 1
ATOM 1648 O O . VAL A 1 201 ? 7.202 7.242 11.577 1.00 76.44 201 VAL A O 1
ATOM 1651 N N . GLU A 1 202 ? 7.538 5.078 12.025 1.00 73.38 202 GLU A N 1
ATOM 1652 C CA . GLU A 1 202 ? 8.993 5.119 12.161 1.00 73.38 202 GLU A CA 1
ATOM 1653 C C . GLU A 1 202 ? 9.700 5.502 10.846 1.00 73.38 202 GLU A C 1
ATOM 1655 O O . GLU A 1 202 ? 10.837 5.968 10.861 1.00 73.38 202 GLU A O 1
ATOM 1660 N N . ARG A 1 203 ? 9.040 5.298 9.698 1.00 72.69 203 ARG A N 1
ATOM 1661 C CA . ARG A 1 203 ? 9.637 5.404 8.354 1.00 72.69 203 ARG A CA 1
ATOM 1662 C C . ARG A 1 203 ? 8.845 6.291 7.396 1.00 72.69 203 ARG A C 1
ATOM 1664 O O . ARG A 1 203 ? 9.359 6.663 6.343 1.00 72.69 203 ARG A O 1
ATOM 1671 N N . SER A 1 204 ? 7.610 6.629 7.752 1.00 78.31 204 SER A N 1
ATOM 1672 C CA . SER A 1 204 ? 6.747 7.507 6.971 1.00 78.31 204 SER A CA 1
ATOM 1673 C C . SER A 1 204 ? 6.940 8.965 7.378 1.00 78.31 204 SER A C 1
ATOM 1675 O O . SER A 1 204 ? 6.851 9.323 8.552 1.00 78.31 204 SER A O 1
ATOM 1677 N N . SER A 1 205 ? 7.134 9.843 6.395 1.00 85.06 205 SER A N 1
ATOM 1678 C CA . SER A 1 205 ? 7.074 11.284 6.617 1.00 85.06 205 SER A CA 1
ATOM 1679 C C . SER A 1 205 ? 5.658 11.708 7.015 1.00 85.06 205 SER A C 1
ATOM 1681 O O . SER A 1 205 ? 4.665 11.037 6.712 1.00 85.06 205 SER A O 1
ATOM 1683 N N . LYS A 1 206 ? 5.542 12.873 7.657 1.00 85.69 206 LYS A N 1
ATOM 1684 C CA . LYS A 1 206 ? 4.241 13.462 7.998 1.00 85.69 206 LYS A CA 1
ATOM 1685 C C . LYS A 1 206 ? 3.338 13.573 6.768 1.00 85.69 206 LYS A C 1
ATOM 1687 O O . LYS A 1 206 ? 2.152 13.279 6.846 1.00 85.69 206 LYS A O 1
ATOM 1692 N N . GLU A 1 207 ? 3.894 13.995 5.639 1.00 89.75 207 GLU A N 1
ATOM 1693 C CA . GLU A 1 207 ? 3.180 14.153 4.373 1.00 89.75 207 GLU A CA 1
ATOM 1694 C C . GLU A 1 207 ? 2.671 12.806 3.856 1.00 89.75 207 GLU A C 1
ATOM 1696 O O . GLU A 1 207 ? 1.524 12.727 3.429 1.00 89.75 207 GLU A O 1
ATOM 1701 N N . GLN A 1 208 ? 3.475 11.743 3.964 1.00 86.62 208 GLN A N 1
ATOM 1702 C CA . GLN A 1 208 ? 3.060 10.390 3.585 1.00 86.62 208 GLN A CA 1
ATOM 1703 C C . GLN A 1 208 ? 1.925 9.880 4.480 1.00 86.62 208 GLN A C 1
ATOM 1705 O O . GLN A 1 208 ? 0.950 9.324 3.980 1.00 86.62 208 GLN A O 1
ATOM 1710 N N . ILE A 1 209 ? 2.000 10.116 5.794 1.00 88.19 209 ILE A N 1
ATOM 1711 C CA . ILE A 1 209 ? 0.918 9.767 6.727 1.00 88.19 209 ILE A CA 1
ATOM 1712 C C . ILE A 1 209 ? -0.362 10.530 6.374 1.00 88.19 209 ILE A C 1
ATOM 1714 O O . ILE A 1 209 ? -1.436 9.936 6.293 1.00 88.19 209 ILE A O 1
ATOM 1718 N N . LEU A 1 210 ? -0.258 11.839 6.132 1.00 91.31 210 LEU A N 1
ATOM 1719 C CA . LEU A 1 210 ? -1.400 12.660 5.736 1.00 91.31 210 LEU A CA 1
ATOM 1720 C C . LEU A 1 210 ? -2.007 12.189 4.413 1.00 91.31 210 LEU A C 1
ATOM 1722 O O . LEU A 1 210 ? -3.228 12.124 4.309 1.00 91.31 210 LEU A O 1
ATOM 1726 N N . GLU A 1 211 ? -1.184 11.831 3.428 1.00 92.31 211 GLU A N 1
ATOM 1727 C CA . GLU A 1 211 ? -1.660 11.285 2.159 1.00 92.31 211 GLU A CA 1
ATOM 1728 C C . GLU A 1 211 ? -2.406 9.960 2.359 1.00 92.31 211 GLU A C 1
ATOM 1730 O O . GLU A 1 211 ? -3.462 9.772 1.761 1.00 92.31 211 GLU A O 1
ATOM 1735 N N . LEU A 1 212 ? -1.925 9.070 3.235 1.00 90.50 212 LEU A N 1
ATOM 1736 C CA . LEU A 1 212 ? -2.613 7.810 3.540 1.00 90.50 212 LEU A CA 1
ATOM 1737 C C . LEU A 1 212 ? -3.981 8.035 4.187 1.00 90.50 212 LEU A C 1
ATOM 1739 O O . LEU A 1 212 ? -4.958 7.386 3.810 1.00 90.50 212 LEU A O 1
ATOM 1743 N N . LEU A 1 213 ? -4.063 8.965 5.139 1.00 92.44 213 LEU A N 1
ATOM 1744 C CA . LEU A 1 213 ? -5.326 9.324 5.787 1.00 92.44 213 LEU A CA 1
ATOM 1745 C C . LEU A 1 213 ? -6.286 10.009 4.808 1.00 92.44 213 LEU A C 1
ATOM 1747 O O . LEU A 1 213 ? -7.489 9.742 4.824 1.00 92.44 213 LEU A O 1
ATOM 1751 N N . LEU A 1 214 ? -5.764 10.867 3.930 1.00 95.00 214 LEU A N 1
ATOM 1752 C CA . LEU A 1 214 ? -6.553 11.519 2.892 1.00 95.00 214 LEU A CA 1
ATOM 1753 C C . LEU A 1 214 ? -7.084 10.503 1.881 1.00 95.00 214 LEU A C 1
ATOM 1755 O O . LEU A 1 214 ? -8.258 10.564 1.526 1.00 95.00 214 LEU A O 1
ATOM 1759 N N . LEU A 1 215 ? -6.250 9.553 1.458 1.00 93.88 215 LEU A N 1
ATOM 1760 C CA . LEU A 1 215 ? -6.634 8.470 0.562 1.00 93.88 215 LEU A CA 1
ATOM 1761 C C . LEU A 1 215 ? -7.727 7.604 1.193 1.00 93.88 215 LEU A C 1
ATOM 1763 O O . LEU A 1 215 ? -8.734 7.327 0.546 1.00 93.88 215 LEU A O 1
ATOM 1767 N N . GLU A 1 216 ? -7.574 7.221 2.464 1.00 93.38 216 GLU A N 1
ATOM 1768 C CA . GLU A 1 216 ? -8.612 6.501 3.208 1.00 93.38 216 GLU A CA 1
ATOM 1769 C C . GLU A 1 216 ? -9.936 7.272 3.185 1.00 93.38 216 GLU A C 1
ATOM 1771 O O . GLU A 1 216 ? -10.979 6.710 2.834 1.00 93.38 216 GLU A O 1
ATOM 1776 N N . GLN A 1 217 ? -9.897 8.558 3.539 1.00 95.94 217 GLN A N 1
ATOM 1777 C CA . GLN A 1 217 ? -11.096 9.383 3.583 1.00 95.94 217 GLN A CA 1
ATOM 1778 C C . GLN A 1 217 ? -11.722 9.537 2.195 1.00 95.94 217 GLN A C 1
ATOM 1780 O O . GLN A 1 217 ? -12.936 9.387 2.062 1.00 95.94 217 GLN A O 1
ATOM 1785 N N . PHE A 1 218 ? -10.910 9.779 1.165 1.00 96.19 218 PHE A N 1
ATOM 1786 C CA . PHE A 1 218 ? -11.354 9.874 -0.221 1.00 96.19 218 PHE A CA 1
ATOM 1787 C C . PHE A 1 218 ? -12.075 8.597 -0.650 1.00 96.19 218 PHE A C 1
ATOM 1789 O O . PHE A 1 218 ? -13.218 8.660 -1.091 1.00 96.19 218 PHE A O 1
ATOM 1796 N N . LEU A 1 219 ? -11.467 7.427 -0.434 1.00 93.69 219 LEU A N 1
ATOM 1797 C CA . LEU A 1 219 ? -12.080 6.147 -0.783 1.00 93.69 219 LEU A CA 1
ATOM 1798 C C . LEU A 1 219 ? -13.386 5.898 -0.021 1.00 93.69 219 LEU A C 1
ATOM 1800 O O . LEU A 1 219 ? -14.266 5.223 -0.550 1.00 93.69 219 LEU A O 1
ATOM 1804 N N . ASN A 1 220 ? -13.536 6.409 1.203 1.00 94.12 220 ASN A N 1
ATOM 1805 C CA . ASN A 1 220 ? -14.741 6.221 2.013 1.00 94.12 220 ASN A CA 1
ATOM 1806 C C . ASN A 1 220 ? -15.928 7.091 1.579 1.00 94.12 220 ASN A C 1
ATOM 1808 O O . ASN A 1 220 ? -17.064 6.670 1.782 1.00 94.12 220 ASN A O 1
ATOM 1812 N N . ILE A 1 221 ? -15.684 8.260 0.980 1.00 96.12 221 ILE A N 1
ATOM 1813 C CA . ILE A 1 221 ? -16.751 9.171 0.527 1.00 96.12 221 ILE A CA 1
ATOM 1814 C C . ILE A 1 221 ? -17.235 8.894 -0.902 1.00 96.12 221 ILE A C 1
ATOM 1816 O O . ILE A 1 221 ? -18.221 9.490 -1.332 1.00 96.12 221 ILE A O 1
ATOM 1820 N N . LEU A 1 222 ? -16.553 8.020 -1.652 1.00 96.00 222 LEU A N 1
ATOM 1821 C CA . LEU A 1 222 ? -16.974 7.654 -3.005 1.00 96.00 222 LEU A CA 1
ATOM 1822 C C . LEU A 1 222 ? -18.336 6.929 -2.997 1.00 96.00 222 LEU A C 1
ATOM 1824 O O . LEU A 1 222 ? -18.588 6.120 -2.098 1.00 96.00 222 LEU A O 1
ATOM 1828 N N . PRO A 1 223 ? -19.188 7.142 -4.023 1.00 96.06 223 PRO A N 1
ATOM 1829 C CA . PRO A 1 223 ? -20.387 6.331 -4.240 1.00 96.06 223 PRO A CA 1
ATOM 1830 C C . PRO A 1 223 ? -20.046 4.841 -4.304 1.00 96.06 223 PRO A C 1
ATOM 1832 O O . PRO A 1 223 ? -18.975 4.478 -4.785 1.00 96.06 223 PRO A O 1
ATOM 1835 N N . ARG A 1 224 ? -20.950 3.968 -3.851 1.00 95.00 224 ARG A N 1
ATOM 1836 C CA . ARG A 1 224 ? -20.659 2.548 -3.588 1.00 95.00 224 ARG A CA 1
ATOM 1837 C C . ARG A 1 224 ? -20.077 1.801 -4.793 1.00 95.00 224 ARG A C 1
ATOM 1839 O O . ARG A 1 224 ? -19.119 1.048 -4.640 1.00 95.00 224 ARG A O 1
ATOM 1846 N N . GLU A 1 225 ? -20.629 2.010 -5.982 1.00 94.44 225 GLU A N 1
ATOM 1847 C CA . GLU A 1 225 ? -20.202 1.341 -7.214 1.00 94.44 225 GLU A CA 1
ATOM 1848 C C . GLU A 1 225 ? -18.782 1.766 -7.602 1.00 94.44 225 GLU A C 1
ATOM 1850 O O . GLU A 1 225 ? -17.926 0.926 -7.883 1.00 94.44 225 GLU A O 1
ATOM 1855 N N . MET A 1 226 ? -18.514 3.072 -7.539 1.00 95.75 226 MET A N 1
ATOM 1856 C CA . MET A 1 226 ? -17.191 3.635 -7.800 1.00 95.75 226 MET A CA 1
ATOM 1857 C C . MET A 1 226 ? -16.194 3.210 -6.724 1.00 95.75 226 MET A C 1
ATOM 1859 O O . MET A 1 226 ? -15.074 2.824 -7.036 1.00 95.75 226 MET A O 1
ATOM 1863 N N . GLN A 1 227 ? -16.603 3.243 -5.456 1.00 95.12 227 GLN A N 1
ATOM 1864 C CA . GLN A 1 227 ? -15.788 2.834 -4.323 1.00 95.12 227 GLN A CA 1
ATOM 1865 C C . GLN A 1 227 ? -15.296 1.397 -4.497 1.00 95.12 227 GLN A C 1
ATOM 1867 O O . GLN A 1 227 ? -14.103 1.153 -4.333 1.00 95.12 227 GLN A O 1
ATOM 1872 N N . ASN A 1 228 ? -16.189 0.461 -4.831 1.00 94.06 228 ASN A N 1
ATOM 1873 C CA . ASN A 1 228 ? -15.816 -0.933 -5.067 1.00 94.06 228 ASN A CA 1
ATOM 1874 C C . ASN A 1 228 ? -14.823 -1.038 -6.228 1.00 94.06 228 ASN A C 1
ATOM 1876 O O . ASN A 1 228 ? -13.756 -1.622 -6.066 1.00 94.06 228 ASN A O 1
ATOM 1880 N N . TRP A 1 229 ? -15.122 -0.384 -7.351 1.00 94.25 229 TRP A N 1
ATOM 1881 C CA . TRP A 1 229 ? -14.279 -0.423 -8.545 1.00 94.25 229 TRP A CA 1
ATOM 1882 C C . TRP A 1 229 ? -12.875 0.160 -8.320 1.00 94.25 229 TRP A C 1
ATOM 1884 O O . TRP A 1 229 ? -11.882 -0.385 -8.803 1.00 94.25 229 TRP A O 1
ATOM 1894 N N . VAL A 1 230 ? -12.771 1.262 -7.571 1.00 94.25 230 VAL A N 1
ATOM 1895 C CA . VAL A 1 230 ? -11.483 1.877 -7.221 1.00 94.25 230 VAL A CA 1
ATOM 1896 C C . VAL A 1 230 ? -10.734 1.000 -6.213 1.00 94.25 230 VAL A C 1
ATOM 1898 O O . VAL A 1 230 ? -9.547 0.748 -6.401 1.00 94.25 230 VAL A O 1
ATOM 1901 N N . LYS A 1 231 ? -11.404 0.486 -5.170 1.00 90.31 231 LYS A N 1
ATOM 1902 C CA . LYS A 1 231 ? -10.774 -0.365 -4.140 1.00 90.31 231 LYS A CA 1
ATOM 1903 C C . LYS A 1 231 ? -10.263 -1.695 -4.697 1.00 90.31 231 LYS A C 1
ATOM 1905 O O . LYS A 1 231 ? -9.204 -2.142 -4.268 1.00 90.31 231 LYS A O 1
ATOM 1910 N N . GLU A 1 232 ? -10.952 -2.292 -5.669 1.00 89.94 232 GLU A N 1
ATOM 1911 C CA . GLU A 1 232 ? -10.505 -3.508 -6.371 1.00 89.94 232 GLU A CA 1
ATOM 1912 C C . GLU A 1 232 ? -9.144 -3.338 -7.061 1.00 89.94 232 GLU A C 1
ATOM 1914 O O . GLU A 1 232 ? -8.412 -4.307 -7.241 1.00 89.94 232 GLU A O 1
ATOM 1919 N N . ARG A 1 233 ? -8.784 -2.103 -7.420 1.00 88.69 233 ARG A N 1
ATOM 1920 C CA . ARG A 1 233 ? -7.513 -1.768 -8.075 1.00 88.69 233 ARG A CA 1
ATOM 1921 C C . ARG A 1 233 ? -6.432 -1.293 -7.106 1.00 88.69 233 ARG A C 1
ATOM 1923 O O . ARG A 1 233 ? -5.354 -0.937 -7.567 1.00 88.69 233 ARG A O 1
ATOM 1930 N N . THR A 1 234 ? -6.726 -1.281 -5.802 1.00 87.06 234 THR A N 1
ATOM 1931 C CA . THR A 1 234 ? -5.789 -0.979 -4.705 1.00 87.06 234 THR A CA 1
ATOM 1932 C C . THR A 1 234 ? -4.866 0.216 -4.997 1.00 87.06 234 THR A C 1
ATOM 1934 O O . THR A 1 234 ? -3.662 0.013 -5.143 1.00 87.06 234 THR A O 1
ATOM 1937 N N . PRO A 1 235 ? -5.396 1.447 -5.142 1.00 90.25 235 PRO A N 1
ATOM 1938 C CA . PRO A 1 235 ? -4.553 2.616 -5.374 1.00 90.25 235 PRO A CA 1
ATOM 1939 C C . PRO A 1 235 ? -3.631 2.865 -4.181 1.00 90.25 235 PRO A C 1
ATOM 1941 O O . PRO A 1 235 ? -4.078 2.815 -3.033 1.00 90.25 235 PRO A O 1
ATOM 1944 N N . ASP A 1 236 ? -2.376 3.206 -4.462 1.00 84.00 236 ASP A N 1
ATOM 1945 C CA . ASP A 1 236 ? -1.369 3.487 -3.436 1.00 84.00 236 ASP A CA 1
ATOM 1946 C C . ASP A 1 236 ? -1.286 4.981 -3.092 1.00 84.00 236 ASP A C 1
ATOM 1948 O O . ASP A 1 236 ? -0.720 5.356 -2.064 1.00 84.00 236 ASP A O 1
ATOM 1952 N N . THR A 1 237 ? -1.827 5.851 -3.953 1.00 88.88 237 THR A N 1
ATOM 1953 C CA . THR A 1 237 ? -1.785 7.315 -3.799 1.00 88.88 237 THR A CA 1
ATOM 1954 C C . THR A 1 237 ? -3.145 7.955 -4.046 1.00 88.88 237 THR A C 1
ATOM 1956 O O . THR A 1 237 ? -3.999 7.408 -4.752 1.00 88.88 237 THR A O 1
ATOM 1959 N N . CYS A 1 238 ? -3.335 9.166 -3.515 1.00 92.56 238 CYS A N 1
ATOM 1960 C CA . CYS A 1 238 ? -4.535 9.956 -3.808 1.00 92.56 238 CYS A CA 1
ATOM 1961 C C . CYS A 1 238 ? -4.681 10.211 -5.315 1.00 92.56 238 CYS A C 1
ATOM 1963 O O . CYS A 1 238 ? -5.782 10.138 -5.855 1.00 92.56 238 CYS A O 1
ATOM 1965 N N . LEU A 1 239 ? -3.565 10.474 -6.002 1.00 94.06 239 LEU A N 1
ATOM 1966 C CA . LEU A 1 239 ? -3.558 10.750 -7.436 1.00 94.06 239 LEU A CA 1
ATOM 1967 C C . LEU A 1 239 ? -4.012 9.537 -8.257 1.00 94.06 239 LEU A C 1
ATOM 1969 O O . LEU A 1 239 ? -4.828 9.684 -9.166 1.00 94.06 239 LEU A O 1
ATOM 1973 N N . GLU A 1 240 ? -3.523 8.342 -7.921 1.00 92.94 240 GLU A N 1
ATOM 1974 C CA . GLU A 1 240 ? -3.971 7.099 -8.555 1.00 92.94 240 GLU A CA 1
ATOM 1975 C C . GLU A 1 240 ? -5.466 6.867 -8.317 1.00 92.94 240 GLU A C 1
ATOM 1977 O O . GLU A 1 240 ? -6.199 6.579 -9.262 1.00 92.94 240 GLU A O 1
ATOM 1982 N N . ALA A 1 241 ? -5.947 7.065 -7.086 1.00 95.69 241 ALA A N 1
ATOM 1983 C CA . ALA A 1 241 ? -7.361 6.905 -6.758 1.00 95.69 241 ALA A CA 1
ATOM 1984 C C . ALA A 1 241 ? -8.264 7.882 -7.531 1.00 95.69 241 ALA A C 1
ATOM 1986 O O . ALA A 1 241 ? -9.331 7.485 -8.003 1.00 95.69 241 ALA A O 1
ATOM 1987 N N . VAL A 1 242 ? -7.834 9.136 -7.705 1.00 97.06 242 VAL A N 1
ATOM 1988 C CA . VAL A 1 242 ? -8.545 10.125 -8.531 1.00 97.06 242 VAL A CA 1
ATOM 1989 C C . VAL A 1 242 ? -8.551 9.701 -9.998 1.00 97.06 242 VAL A C 1
ATOM 1991 O O . VAL A 1 242 ? -9.614 9.680 -10.613 1.00 97.06 242 VAL A O 1
ATOM 1994 N N . GLY A 1 243 ? -7.403 9.299 -10.551 1.00 96.69 243 GLY A N 1
ATOM 1995 C CA . GLY A 1 243 ? -7.318 8.839 -11.940 1.00 96.69 243 GLY A CA 1
ATOM 1996 C C . GLY A 1 243 ? -8.242 7.650 -12.224 1.00 96.69 243 GLY A C 1
ATOM 1997 O O . GLY A 1 243 ? -8.916 7.616 -13.257 1.00 96.69 243 GLY A O 1
ATOM 1998 N N . LEU A 1 244 ? -8.336 6.722 -11.269 1.00 96.50 244 LEU A N 1
ATOM 1999 C CA . LEU A 1 244 ? -9.277 5.608 -11.288 1.00 96.50 244 LEU A CA 1
ATOM 2000 C C . LEU A 1 244 ? -10.738 6.096 -11.226 1.00 96.50 244 LEU A C 1
ATOM 2002 O O . LEU A 1 244 ? -11.546 5.730 -12.079 1.00 96.50 244 LEU A O 1
ATOM 2006 N N . ALA A 1 245 ? -11.091 6.954 -10.270 1.00 96.38 245 ALA A N 1
ATOM 2007 C CA . ALA A 1 245 ? -12.447 7.493 -10.157 1.00 96.38 245 ALA A CA 1
ATOM 2008 C C . ALA A 1 245 ? -12.902 8.218 -11.441 1.00 96.38 245 ALA A C 1
ATOM 2010 O O . ALA A 1 245 ? -14.027 8.029 -11.907 1.00 96.38 245 ALA A O 1
ATOM 2011 N N . GLU A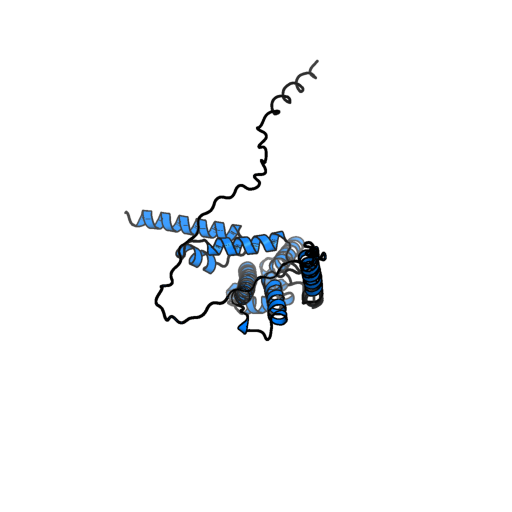 1 246 ? -12.019 8.996 -12.069 1.00 96.75 246 GLU A N 1
ATOM 2012 C CA . GLU A 1 246 ? -12.300 9.640 -13.353 1.00 96.75 246 GLU A CA 1
ATOM 2013 C C . GLU A 1 246 ? -12.469 8.638 -14.500 1.00 96.75 246 GLU A C 1
ATOM 2015 O O . GLU A 1 246 ? -13.318 8.824 -15.374 1.00 96.75 246 GLU A O 1
ATOM 2020 N N . GLU A 1 247 ? -11.667 7.571 -14.526 1.00 96.00 247 GLU A N 1
ATOM 2021 C CA . GLU A 1 247 ? -11.818 6.506 -15.515 1.00 96.00 247 GLU A CA 1
ATOM 2022 C C . GLU A 1 247 ? -13.179 5.818 -15.384 1.00 96.00 247 GLU A C 1
ATOM 2024 O O . GLU A 1 247 ? -13.844 5.576 -16.394 1.00 96.00 247 GLU A O 1
ATOM 2029 N N . PHE A 1 248 ? -13.630 5.569 -14.155 1.00 94.94 248 PHE A N 1
ATOM 2030 C CA . PHE A 1 248 ? -14.958 5.032 -13.887 1.00 94.94 248 PHE A CA 1
ATOM 2031 C C . PHE A 1 248 ? -16.064 5.944 -14.442 1.00 94.94 248 PHE A C 1
ATOM 2033 O O . PHE A 1 248 ? -16.959 5.469 -15.141 1.00 94.94 248 PHE A O 1
ATOM 2040 N N . LEU A 1 249 ? -15.968 7.261 -14.224 1.00 94.62 249 LEU A N 1
ATOM 2041 C CA . LEU A 1 249 ? -16.930 8.229 -14.768 1.00 94.62 249 LEU A CA 1
ATOM 2042 C C . LEU A 1 249 ? -16.953 8.238 -16.301 1.00 94.62 249 LEU A C 1
ATOM 2044 O O . LEU A 1 249 ? -18.028 8.250 -16.900 1.00 94.62 249 LEU A O 1
ATOM 2048 N N . ARG A 1 250 ? -15.782 8.190 -16.949 1.00 94.50 250 ARG A N 1
ATOM 2049 C CA . ARG A 1 250 ? -15.694 8.109 -18.417 1.00 94.50 250 ARG A CA 1
ATOM 2050 C C . ARG A 1 250 ? -16.399 6.860 -18.953 1.00 94.50 250 ARG A C 1
ATOM 2052 O O . ARG A 1 250 ? -17.112 6.952 -19.948 1.00 94.50 250 ARG A O 1
ATOM 2059 N N . ARG A 1 251 ? -16.245 5.715 -18.278 1.00 90.81 251 ARG A N 1
ATOM 2060 C CA . ARG A 1 251 ? -16.895 4.449 -18.660 1.00 90.81 251 ARG A CA 1
ATOM 2061 C C . ARG A 1 251 ? -18.420 4.522 -18.558 1.00 90.81 251 ARG A C 1
ATOM 2063 O O . ARG A 1 251 ? -19.100 4.047 -19.467 1.00 90.81 251 ARG A O 1
ATOM 2070 N N . LEU A 1 252 ? -18.951 5.147 -17.507 1.00 89.50 252 LEU A N 1
ATOM 2071 C CA . LEU A 1 252 ? -20.396 5.354 -17.363 1.00 89.50 252 LEU A CA 1
ATOM 2072 C C . LEU A 1 252 ? -20.963 6.202 -18.508 1.00 89.50 252 LEU A C 1
ATOM 2074 O O . LEU A 1 252 ? -21.915 5.786 -19.163 1.00 89.50 252 LEU A O 1
ATOM 2078 N N . GLN A 1 253 ? -20.307 7.316 -18.841 1.00 85.75 253 GLN A N 1
ATOM 2079 C CA . GLN A 1 253 ? -20.740 8.195 -19.936 1.00 85.75 253 GLN A CA 1
ATOM 2080 C C . GLN A 1 253 ? -20.725 7.497 -21.304 1.00 85.75 253 GLN A C 1
ATOM 2082 O O . GLN A 1 253 ? -21.564 7.775 -22.161 1.00 85.75 253 GLN A O 1
ATOM 2087 N N . THR A 1 254 ? -19.769 6.596 -21.545 1.00 78.00 254 THR A N 1
ATOM 2088 C CA . THR A 1 254 ? -19.737 5.812 -22.789 1.00 78.00 254 THR A CA 1
ATOM 2089 C C . THR A 1 254 ? -20.817 4.735 -22.843 1.00 78.00 254 THR A C 1
ATOM 2091 O O . THR A 1 254 ? -21.322 4.445 -23.927 1.00 78.00 254 THR A O 1
ATOM 2094 N N . ALA A 1 255 ? -21.194 4.161 -21.698 1.00 75.19 255 ALA A N 1
ATOM 2095 C CA . ALA A 1 255 ? -22.253 3.160 -21.624 1.00 75.19 255 ALA A CA 1
ATOM 2096 C C . ALA A 1 255 ? -23.639 3.782 -21.861 1.00 75.19 255 ALA A C 1
ATOM 2098 O O . ALA A 1 255 ? -24.422 3.229 -22.628 1.00 75.19 255 ALA A O 1
ATOM 2099 N N . GLU A 1 256 ? -23.902 4.962 -21.293 1.00 70.50 256 GLU A N 1
ATOM 2100 C CA . GLU A 1 256 ? -25.156 5.705 -21.499 1.00 70.50 256 GLU A CA 1
ATOM 2101 C C . GLU A 1 256 ? -25.360 6.078 -22.975 1.00 70.50 256 GLU A C 1
ATOM 2103 O O . GLU A 1 256 ? -26.425 5.844 -23.536 1.00 70.50 256 GLU A O 1
ATOM 2108 N N . ARG A 1 257 ? -24.304 6.537 -23.659 1.00 67.75 257 ARG A N 1
ATOM 2109 C CA . ARG A 1 257 ? -24.358 6.888 -25.092 1.00 67.75 257 ARG A CA 1
ATOM 2110 C C . ARG A 1 257 ? -24.522 5.694 -26.034 1.00 67.75 257 ARG A C 1
ATOM 2112 O O . ARG A 1 257 ? -24.918 5.885 -27.179 1.00 67.75 257 ARG A O 1
ATOM 2119 N N . SER A 1 258 ? -24.178 4.489 -25.581 1.00 60.41 258 SER A N 1
ATOM 2120 C CA . SER A 1 258 ? -24.272 3.262 -26.387 1.00 60.41 258 SER A CA 1
ATOM 2121 C C . SER A 1 258 ? -25.609 2.534 -26.203 1.00 60.41 258 SER A C 1
ATOM 2123 O O . SER A 1 258 ? -25.911 1.635 -26.977 1.00 60.41 258 SER A O 1
ATOM 2125 N N . GLY A 1 259 ? -26.400 2.901 -25.187 1.00 56.28 259 GLY A N 1
ATOM 2126 C CA . GLY A 1 259 ? -27.745 2.364 -24.945 1.00 56.28 259 GLY A CA 1
ATOM 2127 C C . GLY A 1 259 ? -28.880 3.163 -25.599 1.00 56.28 259 GLY A C 1
ATOM 2128 O O . GLY A 1 259 ? -30.027 2.732 -25.539 1.00 56.28 259 GLY A O 1
ATOM 2129 N N . GLU A 1 260 ? -28.574 4.310 -26.211 1.00 52.72 260 GLU A N 1
ATOM 2130 C CA . GLU A 1 260 ? -29.533 5.198 -26.892 1.00 52.72 260 GLU A CA 1
ATOM 2131 C C . GLU A 1 260 ? -29.466 5.109 -28.434 1.00 52.72 260 GLU A C 1
ATOM 2133 O O . GLU A 1 260 ? -30.076 5.933 -29.119 1.00 52.72 260 GLU A O 1
ATOM 2138 N N . GLN A 1 261 ? -28.725 4.140 -28.990 1.00 41.59 261 GLN A N 1
ATOM 2139 C CA . GLN A 1 261 ? -28.588 3.912 -30.439 1.00 41.59 261 GLN A CA 1
ATOM 2140 C C . GLN A 1 261 ? -29.331 2.668 -30.919 1.00 41.59 261 GLN A C 1
ATOM 2142 O O . GLN A 1 261 ? -29.262 1.629 -30.226 1.00 41.59 261 GLN A O 1
#

pLDDT: mean 71.89, std 23.47, range [26.73, 97.19]

Secondary structure (DSSP, 8-state):
----SSSSSSSS-------------------PPPP---------------------------PPPS-HHHHHHHHHHHHHHHHHHHSSTTTTTSS---TTSSHHHHHHHHHHHHHHTT--GGGHHHHHGGG--HHHHHHHHHS-TTGGG-HHHHHHHHHHHHHHHHHHHHHHHHH--GGGSSSHHHHHHHHHHHHHHHH-TTT--HHHHHHHHHHHHHHHHS-HHHHHHHHHT--SSHHHHHHHHHHHHHHHHHHHHHS--

Radius of gyration: 33.74 Å; chains: 1; bounding box: 77×78×98 Å

InterPro domains:
  IPR003309 SCAN domain [PF02023] (167-253)
  IPR003309 SCAN domain [PS50804] (170-252)
  IPR003309 SCAN domain [SM00431] (166-260)
  IPR038269 SCAN domain superfamily [G3DSA:1.10.4020.10] (160-255)
  IPR050916 SCAN domain and C2H2-type zinc finger [PTHR45935] (92-259)

Foldseek 3Di:
DPPPPPPPPPPPPPDDDDDDPDDDDDDDDDDDDDDDDDDDDDDDDDDDDDDDDDDDDDDPPPPDPPPVVVVVVVVVVVVVVVLVVVFDPVVVLPPDPQLVLPLVVSVVVLVVVCVVVVPDQQCSLVVCQVNDDPQLVVLLVPDDPVLSSHPVSSSVSSVVSVLVQLVVLVVCLVPDDPVVDDDPSRSVSVNVVSVCSNQVVSPDDPVLSVFVVVLVVVLVPDDPVLSVQLVVVRDSGPVSSVVSSVVVVVVVVVVVVVVVD

Organism: NCBI:txid8663

Sequence (261 aa):
MRKAKLRKEKRDLRQGPEIKMEVAKKGGLRDDPPSLQAELGLGAGSQPSLAPQAGGIGGFLEMPHHQEDQSLHNLWETQFQEFLKDTVFEKQLLDDLTPWEDPRAFLASFEKVAVACRWPRKEWVTRLLPALSEEAEKAFVALSAEDREDYWKVKSAILHREAIFREKQRQKFRRFCFQEAEGPQQVLARLQELFCQWLRVERSSKEQILELLLLEQFLNILPREMQNWVKERTPDTCLEAVGLAEEFLRRLQTAERSGEQ